Protein AF-A0A948MHA2-F1 (afdb_monomer_lite)

Sequence (244 aa):
MKIFADLHHDDLYTSLQMLLEDRLGHELYRPLGLEWFTEGYWKIAEPYGDNMETVNQYLRIGKADKVYTDLGFRDLNEHATPHEHYKLMEGTERPHKAVTLEQFIEGEFDVMIASYINHVRPYYKLIKRHNLKCKLIHQMGNSWTVDFNVVKNLMASVKTFPVPVKSVFYHQEFDTKIFEYKKPLGQKIITSFVSTLRVDNIYKQDWHDFEVLERELSSYRFKAHGAGSRDKGVSGLENIADRM

pLDDT: mean 88.23, std 12.57, range [42.28, 98.5]

Structure (mmCIF, N/CA/C/O backbone):
data_AF-A0A948MHA2-F1
#
_entry.id   AF-A0A948MHA2-F1
#
loop_
_atom_site.group_PDB
_atom_site.id
_atom_site.type_symbol
_atom_site.label_atom_id
_atom_site.label_alt_id
_atom_site.label_comp_id
_atom_site.label_asym_id
_atom_site.label_entity_id
_atom_site.label_seq_id
_atom_site.pdbx_PDB_ins_code
_atom_site.Cartn_x
_atom_site.Cartn_y
_atom_site.Cartn_z
_atom_site.occupancy
_atom_site.B_iso_or_equiv
_atom_site.auth_seq_id
_atom_site.auth_comp_id
_atom_site.auth_asym_id
_atom_site.auth_atom_id
_atom_site.pdbx_PDB_model_num
ATOM 1 N N . MET A 1 1 ? -17.519 -5.811 3.777 1.00 96.25 1 MET A N 1
ATOM 2 C CA . MET A 1 1 ? -16.650 -5.390 4.895 1.00 96.25 1 MET A CA 1
ATOM 3 C C . MET A 1 1 ? -16.016 -4.064 4.535 1.00 96.25 1 MET A C 1
ATOM 5 O O . MET A 1 1 ? -15.700 -3.881 3.362 1.00 96.25 1 MET A O 1
ATOM 9 N N . LYS A 1 2 ? -15.811 -3.183 5.515 1.00 97.69 2 LYS A N 1
ATOM 10 C CA . LYS A 1 2 ? -15.014 -1.960 5.358 1.00 97.69 2 LYS A CA 1
ATOM 11 C C . LYS A 1 2 ? -13.573 -2.244 5.758 1.00 97.69 2 LYS A C 1
ATOM 13 O O . LYS A 1 2 ? -13.298 -2.634 6.896 1.00 97.69 2 LYS A O 1
ATOM 18 N N . ILE A 1 3 ? -12.657 -2.079 4.815 1.00 98.44 3 ILE A N 1
ATOM 19 C CA . ILE A 1 3 ? -11.240 -2.399 4.967 1.00 98.44 3 ILE A CA 1
ATOM 20 C C . ILE A 1 3 ? -10.444 -1.116 4.780 1.00 98.44 3 ILE A C 1
ATOM 22 O O . ILE A 1 3 ? -10.612 -0.409 3.795 1.00 98.44 3 ILE A O 1
ATOM 26 N N . PHE A 1 4 ? -9.557 -0.821 5.718 1.00 98.50 4 PHE A N 1
ATOM 27 C CA . PHE A 1 4 ? -8.607 0.279 5.610 1.00 98.50 4 PHE A CA 1
ATOM 28 C C . PHE A 1 4 ? -7.225 -0.254 5.223 1.00 98.50 4 PHE A C 1
ATOM 30 O O . PHE A 1 4 ? -6.795 -1.260 5.785 1.00 98.50 4 PHE A O 1
ATOM 37 N N . ALA A 1 5 ? -6.509 0.420 4.325 1.00 98.06 5 ALA A N 1
ATOM 38 C CA . ALA A 1 5 ? -5.113 0.144 3.987 1.00 98.06 5 ALA A CA 1
ATOM 39 C C . ALA A 1 5 ? -4.301 1.443 3.867 1.00 98.06 5 ALA A C 1
ATOM 41 O O . ALA A 1 5 ? -4.815 2.489 3.495 1.00 98.06 5 ALA A O 1
ATOM 42 N N . ASP A 1 6 ? -3.012 1.372 4.169 1.00 96.00 6 ASP A N 1
ATOM 43 C CA . ASP A 1 6 ? -2.128 2.519 4.411 1.00 96.00 6 ASP A CA 1
ATOM 44 C C . ASP A 1 6 ? -1.581 3.258 3.177 1.00 96.00 6 ASP A C 1
ATOM 46 O O . ASP A 1 6 ? -0.892 4.265 3.353 1.00 96.00 6 ASP A O 1
ATOM 50 N N . LEU A 1 7 ? -1.889 2.784 1.961 1.00 93.06 7 LEU A N 1
ATOM 51 C CA . LEU A 1 7 ? -1.346 3.277 0.685 1.00 93.06 7 LEU A CA 1
ATOM 52 C C . LEU A 1 7 ? 0.191 3.387 0.719 1.00 93.06 7 LEU A C 1
ATOM 54 O O . LEU A 1 7 ? 0.755 4.475 0.695 1.00 93.06 7 LEU A O 1
ATOM 58 N N . HIS A 1 8 ? 0.886 2.250 0.797 1.00 90.38 8 HIS A N 1
ATOM 59 C CA . HIS A 1 8 ? 2.354 2.223 0.748 1.00 90.38 8 HIS A CA 1
ATOM 60 C C . HIS A 1 8 ? 2.910 2.527 -0.652 1.00 90.38 8 HIS A C 1
ATOM 62 O O . HIS A 1 8 ? 3.889 3.257 -0.774 1.00 90.38 8 HIS A O 1
ATOM 68 N N . HIS A 1 9 ? 2.277 2.000 -1.702 1.00 85.81 9 HIS A N 1
ATOM 69 C CA . HIS A 1 9 ? 2.503 2.392 -3.094 1.00 85.81 9 HIS A CA 1
ATOM 70 C C . HIS A 1 9 ? 1.280 2.037 -3.955 1.00 85.81 9 HIS A C 1
ATOM 72 O O . HIS A 1 9 ? 0.517 1.126 -3.613 1.00 85.81 9 HIS A O 1
ATOM 78 N N . ASP A 1 10 ? 1.108 2.749 -5.070 1.00 85.06 10 ASP A N 1
ATOM 79 C CA . ASP A 1 10 ? -0.123 2.732 -5.874 1.00 85.06 10 ASP A CA 1
ATOM 80 C C . ASP A 1 10 ? -0.406 1.368 -6.521 1.00 85.06 10 ASP A C 1
ATOM 82 O O . ASP A 1 10 ? -1.551 0.915 -6.524 1.00 85.06 10 ASP A O 1
ATOM 86 N N . ASP A 1 11 ? 0.627 0.661 -6.994 1.00 85.62 11 ASP A N 1
ATOM 87 C CA . ASP A 1 11 ? 0.458 -0.649 -7.644 1.00 85.62 11 ASP A CA 1
ATOM 88 C C . ASP A 1 11 ? -0.083 -1.713 -6.675 1.00 85.62 11 ASP A C 1
ATOM 90 O O . ASP A 1 11 ? -0.999 -2.468 -7.007 1.00 85.62 11 ASP A O 1
ATOM 94 N N . LEU A 1 12 ? 0.437 -1.756 -5.440 1.00 90.56 12 LEU A N 1
ATOM 95 C CA . LEU A 1 12 ? -0.074 -2.670 -4.416 1.00 90.56 12 LEU A CA 1
ATOM 96 C C . LEU A 1 12 ? -1.492 -2.285 -4.012 1.00 90.56 12 LEU A C 1
ATOM 98 O O . LEU A 1 12 ? -2.333 -3.163 -3.840 1.00 90.56 12 LEU A O 1
ATOM 102 N N . TYR A 1 13 ? -1.771 -0.991 -3.859 1.00 93.31 13 TYR A N 1
ATOM 103 C CA . TYR A 1 13 ? -3.113 -0.544 -3.507 1.00 93.31 13 TYR A CA 1
ATOM 104 C C . TYR A 1 13 ? -4.129 -0.903 -4.597 1.00 93.31 13 TYR A C 1
ATOM 106 O O . TYR A 1 13 ? -5.196 -1.424 -4.283 1.00 93.31 13 TYR A O 1
ATOM 114 N N . THR A 1 14 ? -3.754 -0.747 -5.868 1.00 91.19 14 THR A N 1
ATOM 115 C CA . THR A 1 14 ? -4.551 -1.180 -7.024 1.00 91.19 14 THR A CA 1
ATOM 116 C C . THR A 1 14 ? -4.782 -2.690 -6.998 1.00 91.19 14 THR A C 1
ATOM 118 O O . THR A 1 14 ? -5.919 -3.140 -7.138 1.00 91.19 14 THR A O 1
ATOM 121 N N . SER A 1 15 ? -3.742 -3.489 -6.727 1.00 93.38 15 SER A N 1
ATOM 122 C CA . SER A 1 15 ? -3.898 -4.939 -6.560 1.00 93.38 15 SER A CA 1
ATOM 123 C C . SER A 1 15 ? -4.852 -5.287 -5.411 1.00 93.38 15 SER A C 1
ATOM 125 O O . SER A 1 15 ? -5.657 -6.211 -5.545 1.00 93.38 15 SER A O 1
ATOM 127 N N . LEU A 1 16 ? -4.780 -4.574 -4.284 1.00 96.38 16 LEU A N 1
ATOM 128 C CA . LEU A 1 16 ? -5.697 -4.773 -3.162 1.00 96.38 16 LEU A CA 1
ATOM 129 C C . LEU A 1 16 ? -7.120 -4.358 -3.530 1.00 96.38 16 LEU A C 1
ATOM 131 O O . LEU A 1 16 ? -8.054 -5.030 -3.108 1.00 96.38 16 LEU A O 1
ATOM 135 N N . GLN A 1 17 ? -7.302 -3.308 -4.329 1.00 95.38 17 GLN A N 1
ATOM 136 C CA . GLN A 1 17 ? -8.612 -2.889 -4.815 1.00 95.38 17 GLN A CA 1
ATOM 137 C C . GLN A 1 17 ? -9.241 -3.968 -5.705 1.00 95.38 17 GLN A C 1
ATOM 139 O O . GLN A 1 17 ? -10.385 -4.350 -5.480 1.00 95.38 17 GLN A O 1
ATOM 144 N N . MET A 1 18 ? -8.479 -4.538 -6.643 1.00 95.00 18 MET A N 1
ATOM 145 C CA . MET A 1 18 ? -8.940 -5.653 -7.482 1.00 95.00 18 MET A CA 1
ATOM 146 C C . MET A 1 18 ? -9.319 -6.885 -6.644 1.00 95.00 18 MET A C 1
ATOM 148 O O . MET A 1 18 ? -10.359 -7.505 -6.861 1.00 95.00 18 MET A O 1
ATOM 152 N N . LEU A 1 19 ? -8.507 -7.230 -5.641 1.00 96.81 19 LEU A N 1
ATOM 153 C CA . LEU A 1 19 ? -8.798 -8.365 -4.765 1.00 96.81 19 LEU A CA 1
ATOM 154 C C . LEU A 1 19 ? -10.021 -8.112 -3.875 1.00 96.81 19 LEU A C 1
ATOM 156 O O . LEU A 1 19 ? -10.895 -8.967 -3.747 1.00 96.81 19 LEU A O 1
ATOM 160 N N . LEU A 1 20 ? -10.053 -6.975 -3.190 1.00 97.69 20 LEU A N 1
ATOM 161 C CA . LEU A 1 20 ? -11.010 -6.719 -2.121 1.00 97.69 20 LEU A CA 1
ATOM 162 C C . LEU A 1 20 ? -12.332 -6.191 -2.665 1.00 97.69 20 LEU A C 1
ATOM 164 O O . LEU A 1 20 ? -13.374 -6.680 -2.240 1.00 97.69 20 LEU A O 1
ATOM 168 N N . GLU A 1 21 ? -12.309 -5.240 -3.596 1.00 96.50 21 GLU A N 1
ATOM 169 C CA . GLU A 1 21 ? -13.530 -4.661 -4.162 1.00 96.50 21 GLU A CA 1
ATOM 170 C C . GLU A 1 21 ? -14.104 -5.553 -5.267 1.00 96.50 21 GLU A C 1
ATOM 172 O O . GLU A 1 21 ? -15.224 -6.040 -5.119 1.00 96.50 21 GLU A O 1
ATOM 177 N N . ASP A 1 22 ? -13.338 -5.848 -6.324 1.00 95.38 22 ASP A N 1
ATOM 178 C CA . ASP A 1 22 ? -13.887 -6.552 -7.495 1.00 95.38 22 ASP A CA 1
ATOM 179 C C . ASP A 1 22 ? -14.172 -8.029 -7.201 1.00 95.38 22 ASP A C 1
ATOM 181 O O . ASP A 1 22 ? -15.247 -8.547 -7.509 1.00 95.38 22 ASP A O 1
ATOM 185 N N . ARG A 1 23 ? -13.195 -8.735 -6.618 1.00 96.31 23 ARG A N 1
ATOM 186 C CA . ARG A 1 23 ? -13.286 -10.189 -6.435 1.00 96.31 23 ARG A CA 1
ATOM 187 C C . ARG A 1 23 ? -14.072 -10.587 -5.188 1.00 96.31 23 ARG A C 1
ATOM 189 O O . ARG A 1 23 ? -14.758 -11.608 -5.213 1.00 96.31 23 ARG A O 1
ATOM 196 N N . LEU A 1 24 ? -13.954 -9.829 -4.098 1.00 97.00 24 LEU A N 1
ATOM 197 C CA . LEU A 1 24 ? -14.558 -10.174 -2.804 1.00 97.00 24 LEU A CA 1
ATOM 198 C C . LEU A 1 24 ? -15.755 -9.291 -2.413 1.00 97.00 24 LEU A C 1
ATOM 200 O O . LEU A 1 24 ? -16.437 -9.608 -1.435 1.00 97.00 24 LEU A O 1
ATOM 204 N N . GLY A 1 25 ? -16.050 -8.219 -3.156 1.00 97.06 25 GLY A N 1
ATOM 205 C CA . GLY A 1 25 ? -17.204 -7.354 -2.890 1.00 97.06 25 GLY A CA 1
ATOM 206 C C . GLY A 1 25 ? -17.100 -6.591 -1.565 1.00 97.06 25 GLY A C 1
ATOM 207 O O . GLY A 1 25 ? -18.082 -6.449 -0.833 1.00 97.06 25 GLY A O 1
ATOM 208 N N . HIS A 1 26 ? -15.897 -6.183 -1.175 1.00 97.69 26 HIS A N 1
ATOM 209 C CA . HIS A 1 26 ? -15.630 -5.353 0.000 1.00 97.69 26 HIS A CA 1
ATOM 210 C C . HIS A 1 26 ? -15.339 -3.908 -0.402 1.00 97.69 26 HIS A C 1
ATOM 212 O O . HIS A 1 26 ? -15.346 -3.559 -1.575 1.00 97.69 26 HIS A O 1
ATOM 218 N N . GLU A 1 27 ? -15.120 -3.052 0.587 1.00 96.88 27 GLU A N 1
ATOM 219 C CA . GLU A 1 27 ? -14.787 -1.650 0.363 1.00 96.88 27 GLU A CA 1
ATOM 220 C C . GLU A 1 27 ? -13.393 -1.371 0.903 1.00 96.88 27 GLU A C 1
ATOM 222 O O . GLU A 1 27 ? -13.105 -1.709 2.056 1.00 96.88 27 GLU A O 1
ATOM 227 N N . LEU A 1 28 ? -12.540 -0.763 0.079 1.00 97.25 28 LEU A N 1
ATOM 228 C CA . LEU A 1 28 ? -11.166 -0.439 0.441 1.00 97.25 28 LEU A CA 1
ATOM 229 C C . LEU A 1 28 ? -10.998 1.072 0.594 1.00 97.25 28 LEU A C 1
ATOM 231 O O . LEU A 1 28 ? -11.292 1.825 -0.327 1.00 97.25 28 LEU A O 1
ATOM 235 N N . TYR A 1 29 ? -10.491 1.496 1.749 1.00 97.06 29 TYR A N 1
ATOM 236 C CA . TYR A 1 29 ? -10.252 2.894 2.087 1.00 97.06 29 TYR A CA 1
ATOM 237 C C . TYR A 1 29 ? -8.774 3.153 2.385 1.00 97.06 29 TYR A C 1
ATOM 239 O O . TYR A 1 29 ? -8.078 2.276 2.898 1.00 97.06 29 TYR A O 1
ATOM 247 N N . ARG A 1 30 ? -8.286 4.355 2.073 1.00 95.44 30 ARG A N 1
ATOM 248 C CA . ARG A 1 30 ? -6.937 4.851 2.405 1.00 95.44 30 ARG A CA 1
ATOM 249 C C . ARG A 1 30 ? -6.981 6.024 3.385 1.00 95.44 30 ARG A C 1
ATOM 251 O O . ARG A 1 30 ? -8.021 6.682 3.491 1.00 95.44 30 ARG A O 1
ATOM 258 N N . PRO A 1 31 ? -5.866 6.332 4.067 1.00 95.69 31 PRO A N 1
ATOM 259 C CA . PRO A 1 31 ? -5.768 7.557 4.846 1.00 95.69 31 PRO A CA 1
ATOM 260 C C . PRO A 1 31 ? -5.870 8.810 3.966 1.00 95.69 31 PRO A C 1
ATOM 262 O O . PRO A 1 31 ? -5.368 8.857 2.839 1.00 95.69 31 PRO A O 1
ATOM 265 N N . LEU A 1 32 ? -6.490 9.836 4.538 1.00 92.62 32 LEU A N 1
ATOM 266 C CA . LEU A 1 32 ? -6.525 11.217 4.077 1.00 92.62 32 LEU A CA 1
ATOM 267 C C . LEU A 1 32 ? -6.383 12.145 5.289 1.00 92.62 32 LEU A C 1
ATOM 269 O O . LEU A 1 32 ? -6.884 11.832 6.361 1.00 92.62 32 LEU A O 1
ATOM 273 N N . GLY A 1 33 ? -5.738 13.294 5.132 1.00 91.81 33 GLY A N 1
ATOM 274 C CA . GLY A 1 33 ? -5.559 14.274 6.201 1.00 91.81 33 GLY A CA 1
ATOM 275 C C . GLY A 1 33 ? -4.240 14.103 6.953 1.00 91.81 33 GLY A C 1
ATOM 276 O O . GLY A 1 33 ? -3.731 12.996 7.149 1.00 91.81 33 GLY A O 1
ATOM 277 N N . LEU A 1 34 ? -3.655 15.235 7.350 1.00 93.25 34 LEU A N 1
ATOM 278 C CA . LEU A 1 34 ? -2.343 15.286 8.002 1.00 93.25 34 LEU A CA 1
ATOM 279 C C . LEU A 1 34 ? -2.365 14.710 9.424 1.00 93.25 34 LEU A C 1
ATOM 281 O O . LEU A 1 34 ? -1.309 14.373 9.955 1.00 93.25 34 LEU A O 1
ATOM 285 N N . GLU A 1 35 ? -3.547 14.544 10.012 1.00 95.81 35 GLU A N 1
ATOM 286 C CA . GLU A 1 35 ? -3.778 14.005 11.353 1.00 95.81 35 GLU A CA 1
ATOM 287 C C . GLU A 1 35 ? -3.210 12.592 11.497 1.00 95.81 35 GLU A C 1
ATOM 289 O O . GLU A 1 35 ? -2.656 12.242 12.537 1.00 95.81 35 GLU A O 1
ATOM 294 N N . TRP A 1 36 ? -3.261 11.787 10.429 1.00 97.31 36 TRP A N 1
ATOM 295 C CA . TRP A 1 36 ? -2.634 10.464 10.405 1.00 97.31 36 TRP A CA 1
ATOM 296 C C . TRP A 1 36 ? -1.130 10.527 10.691 1.00 97.31 36 TRP A C 1
ATOM 298 O O . TRP A 1 36 ? -0.595 9.657 11.384 1.00 97.31 36 TRP A O 1
ATOM 308 N N . PHE A 1 37 ? -0.448 11.547 10.169 1.00 97.06 37 PHE A N 1
ATOM 309 C CA . PHE A 1 37 ? 0.981 11.764 10.371 1.00 97.06 37 PHE A CA 1
ATOM 310 C C . PHE A 1 37 ? 1.269 12.458 11.706 1.00 97.06 37 PHE A C 1
ATOM 312 O O . PHE A 1 37 ? 2.112 11.976 12.463 1.00 97.06 37 PHE A O 1
ATOM 319 N N . THR A 1 38 ? 0.554 13.537 12.039 1.00 96.94 38 THR A N 1
ATOM 320 C CA . THR A 1 38 ? 0.817 14.326 13.256 1.00 96.94 38 THR A CA 1
ATOM 321 C C . THR A 1 38 ? 0.499 13.565 14.546 1.00 96.94 38 THR A C 1
ATOM 323 O O . THR A 1 38 ? 1.238 13.702 15.517 1.00 96.94 38 THR A O 1
ATOM 326 N N . GLU A 1 39 ? -0.512 12.687 14.555 1.00 97.69 39 GLU A N 1
ATOM 327 C CA . GLU A 1 39 ? -0.779 11.759 15.673 1.00 97.69 39 GLU A CA 1
ATOM 328 C C . GLU A 1 39 ? 0.179 10.550 15.687 1.00 97.69 39 GLU A C 1
ATOM 330 O O . GLU A 1 39 ? 0.147 9.710 16.591 1.00 97.69 39 GLU A O 1
ATOM 335 N N . GLY A 1 40 ? 1.060 10.440 14.689 1.00 97.56 40 GLY A N 1
ATOM 336 C CA . GLY A 1 40 ? 2.099 9.421 14.621 1.00 97.56 40 GLY A CA 1
ATOM 337 C C . GLY A 1 40 ? 1.602 8.029 14.233 1.00 97.56 40 GLY A C 1
ATOM 338 O O . GLY A 1 40 ? 2.290 7.051 14.542 1.00 97.56 40 GLY A O 1
ATOM 339 N N . TYR A 1 41 ? 0.450 7.914 13.567 1.00 98.12 41 TYR A N 1
ATOM 340 C CA . TYR A 1 41 ? -0.070 6.640 13.059 1.00 98.12 41 TYR A CA 1
ATOM 341 C C . TYR A 1 41 ? 0.483 6.273 11.678 1.00 98.12 41 TYR A C 1
ATOM 343 O O . TYR A 1 41 ? 0.640 5.091 11.382 1.00 98.12 41 TYR A O 1
ATOM 351 N N . TRP A 1 42 ? 0.837 7.268 10.870 1.00 97.88 42 TRP A N 1
ATOM 352 C CA . TRP A 1 42 ? 1.422 7.114 9.541 1.00 97.88 42 TRP A CA 1
ATOM 353 C C . TRP A 1 42 ? 2.924 7.448 9.557 1.00 97.88 42 TRP A C 1
ATOM 355 O O . TRP A 1 42 ? 3.354 8.398 10.209 1.00 97.88 42 TRP A O 1
ATOM 365 N N . LYS A 1 43 ? 3.731 6.621 8.888 1.00 97.12 43 LYS A N 1
ATOM 366 C CA . LYS A 1 43 ? 5.193 6.483 9.029 1.00 97.12 43 LYS A CA 1
ATOM 367 C C . LYS A 1 43 ? 5.945 6.296 7.712 1.00 97.12 43 LYS A C 1
ATOM 369 O O . LYS A 1 43 ? 7.160 6.147 7.747 1.00 97.12 43 LYS A O 1
ATOM 374 N N . ILE A 1 44 ? 5.291 6.315 6.553 1.00 94.69 44 ILE A N 1
ATOM 375 C CA . ILE A 1 44 ? 5.993 6.146 5.264 1.00 94.69 44 ILE A CA 1
ATOM 376 C C . ILE A 1 44 ? 7.039 7.255 5.028 1.00 94.69 44 ILE A C 1
ATOM 378 O O . ILE A 1 44 ? 8.048 6.999 4.379 1.00 94.69 44 ILE A O 1
ATOM 382 N N . ALA A 1 45 ? 6.860 8.462 5.581 1.00 94.00 45 ALA A N 1
ATOM 383 C CA . ALA A 1 45 ? 7.853 9.539 5.477 1.00 94.00 45 ALA A CA 1
ATOM 384 C C . ALA A 1 45 ? 9.087 9.367 6.391 1.00 94.00 45 ALA A C 1
ATOM 386 O O . ALA A 1 45 ? 10.085 10.057 6.181 1.00 94.00 45 ALA A O 1
ATOM 387 N N . GLU A 1 46 ? 9.062 8.444 7.359 1.00 93.56 46 GLU A N 1
ATOM 388 C CA . GLU A 1 46 ? 10.120 8.268 8.368 1.00 93.56 46 GLU A CA 1
ATOM 389 C C . GLU A 1 46 ? 11.512 8.008 7.749 1.00 93.56 46 GLU A C 1
ATOM 391 O O . GLU A 1 46 ? 12.462 8.700 8.126 1.00 93.56 46 GLU A O 1
ATOM 396 N N . PRO A 1 47 ? 11.681 7.121 6.740 1.00 89.31 47 PRO A N 1
ATOM 397 C CA . PRO A 1 47 ? 12.982 6.912 6.089 1.00 89.31 47 PRO A CA 1
ATOM 398 C C . PRO A 1 47 ? 13.512 8.146 5.348 1.00 89.31 47 PRO A C 1
ATOM 400 O O . PRO A 1 47 ? 14.696 8.214 5.026 1.00 89.31 47 PRO A O 1
ATOM 403 N N . TYR A 1 48 ? 12.641 9.116 5.068 1.00 88.50 48 TYR A N 1
ATOM 404 C CA . TYR A 1 48 ? 12.963 10.365 4.384 1.00 88.50 48 TYR A CA 1
ATOM 405 C C . TYR A 1 48 ? 13.136 11.534 5.363 1.00 88.50 48 TYR A C 1
ATOM 407 O O . TYR A 1 48 ? 13.084 12.690 4.946 1.00 88.50 48 TYR A O 1
ATOM 415 N N . GLY A 1 49 ? 13.318 11.248 6.658 1.00 93.19 49 GLY A N 1
ATOM 416 C CA . GLY A 1 49 ? 13.453 12.270 7.694 1.00 93.19 49 GLY A CA 1
ATOM 417 C C . GLY A 1 49 ? 12.167 13.064 7.903 1.00 93.19 49 GLY A C 1
ATOM 418 O O . GLY A 1 49 ? 12.233 14.276 8.087 1.00 93.19 49 GLY A O 1
ATOM 419 N N . ASP A 1 50 ? 11.013 12.393 7.814 1.00 94.25 50 ASP A N 1
ATOM 420 C CA . ASP A 1 50 ? 9.689 12.997 7.996 1.00 94.25 50 ASP A CA 1
ATOM 421 C C . ASP A 1 50 ? 9.426 14.179 7.040 1.00 94.25 50 ASP A C 1
ATOM 423 O O . ASP A 1 50 ? 8.793 15.178 7.383 1.00 94.25 50 ASP A O 1
ATOM 427 N N . ASN A 1 51 ? 9.926 14.065 5.804 1.00 93.75 51 ASN A N 1
ATOM 428 C CA . ASN A 1 51 ? 9.789 15.095 4.780 1.00 93.75 51 ASN A CA 1
ATOM 429 C C . ASN A 1 51 ? 8.308 15.409 4.484 1.00 93.75 51 ASN A C 1
ATOM 431 O O . ASN A 1 51 ? 7.556 14.549 4.021 1.00 93.75 51 ASN A O 1
ATOM 435 N N . MET A 1 52 ? 7.910 16.668 4.695 1.00 92.31 52 MET A N 1
ATOM 436 C CA . MET A 1 52 ? 6.528 17.116 4.514 1.00 92.31 52 MET A CA 1
ATOM 437 C C . MET A 1 52 ? 6.022 17.037 3.072 1.00 92.31 52 MET A C 1
ATOM 439 O O . MET A 1 52 ? 4.821 16.878 2.887 1.00 92.31 52 MET A O 1
ATOM 443 N N . GLU A 1 53 ? 6.886 17.096 2.058 1.00 89.19 53 GLU A N 1
ATOM 444 C CA . GLU A 1 53 ? 6.473 16.856 0.668 1.00 89.19 53 GLU A CA 1
ATOM 445 C C . GLU A 1 53 ? 6.019 15.409 0.482 1.00 89.19 53 GLU A C 1
ATOM 447 O O . GLU A 1 53 ? 4.972 15.162 -0.113 1.00 89.19 53 GLU A O 1
ATOM 452 N N . THR A 1 54 ? 6.736 14.453 1.083 1.00 89.19 54 THR A N 1
ATOM 453 C CA . THR A 1 54 ? 6.310 13.050 1.113 1.00 89.19 54 THR A CA 1
ATOM 454 C C . THR A 1 54 ? 4.996 12.907 1.876 1.00 89.19 54 THR A C 1
ATOM 456 O O . THR A 1 54 ? 4.082 12.256 1.391 1.00 89.19 54 THR A O 1
ATOM 459 N N . VAL A 1 55 ? 4.840 13.539 3.041 1.00 91.38 55 VAL A N 1
ATOM 460 C CA . VAL A 1 55 ? 3.573 13.487 3.798 1.00 91.38 55 VAL A CA 1
ATOM 461 C C . VAL A 1 55 ? 2.411 14.048 2.968 1.00 91.38 55 VAL A C 1
ATOM 463 O O . VAL A 1 55 ? 1.368 13.407 2.831 1.00 91.38 55 VAL A O 1
ATOM 466 N N . ASN A 1 56 ? 2.602 15.226 2.370 1.00 88.31 56 ASN A N 1
ATOM 467 C CA . ASN A 1 56 ? 1.599 15.899 1.550 1.00 88.31 56 ASN A CA 1
ATOM 468 C C . ASN A 1 56 ? 1.232 15.079 0.312 1.00 88.31 56 ASN A C 1
ATOM 470 O O . ASN A 1 56 ? 0.061 15.033 -0.049 1.00 88.31 56 ASN A O 1
ATOM 474 N N . GLN A 1 57 ? 2.203 14.400 -0.299 1.00 84.50 57 GLN A N 1
ATOM 475 C CA . GLN A 1 57 ? 1.980 13.541 -1.455 1.00 84.50 57 GLN A CA 1
ATOM 476 C C . GLN A 1 57 ? 0.954 12.427 -1.183 1.00 84.50 57 GLN A C 1
ATOM 478 O O . GLN A 1 57 ? 0.211 12.084 -2.094 1.00 84.50 57 GLN A O 1
ATOM 483 N N . TYR A 1 58 ? 0.921 11.851 0.021 1.00 88.62 58 TYR A N 1
ATOM 484 C CA . TYR A 1 58 ? 0.029 10.725 0.334 1.00 88.62 58 TYR A CA 1
ATOM 485 C C . TYR A 1 58 ? -1.252 11.156 1.053 1.00 88.62 58 TYR A C 1
ATOM 487 O O . TYR A 1 58 ? -2.317 10.576 0.839 1.00 88.62 58 TYR A O 1
ATOM 495 N N . LEU A 1 59 ? -1.150 12.150 1.939 1.00 90.25 59 LEU A N 1
ATOM 496 C CA . LEU A 1 59 ? -2.223 12.504 2.869 1.00 90.25 59 LEU A CA 1
ATOM 497 C C . LEU A 1 59 ? -3.009 13.748 2.459 1.00 90.25 59 LEU A C 1
ATOM 499 O O . LEU A 1 59 ? -4.036 14.033 3.072 1.00 90.25 59 LEU A O 1
ATOM 503 N N . ARG A 1 60 ? -2.575 14.503 1.444 1.00 84.12 60 ARG A N 1
ATOM 504 C CA . ARG A 1 60 ? -3.376 15.607 0.906 1.00 84.12 60 ARG A CA 1
ATOM 505 C C . ARG A 1 60 ? -4.070 15.208 -0.379 1.00 84.12 60 ARG A C 1
ATOM 507 O O . ARG A 1 60 ? -3.555 14.457 -1.192 1.00 84.12 60 ARG A O 1
ATOM 514 N N . ILE A 1 61 ? -5.204 15.859 -0.593 1.00 72.75 61 ILE A N 1
ATOM 515 C CA . ILE A 1 61 ? -5.980 15.778 -1.827 1.00 72.75 61 ILE A CA 1
ATOM 516 C C . ILE A 1 61 ? -5.215 16.375 -3.025 1.00 72.75 61 ILE A C 1
ATOM 518 O O . ILE A 1 61 ? -5.557 16.099 -4.162 1.00 72.75 61 ILE A O 1
ATOM 522 N N . GLY A 1 62 ? -4.160 17.172 -2.799 1.00 59.94 62 GLY A N 1
ATOM 523 C CA . GLY A 1 62 ? -3.476 17.957 -3.839 1.00 59.94 62 GLY A CA 1
ATOM 524 C C . GLY A 1 62 ? -2.834 17.169 -4.990 1.00 59.94 62 GLY A C 1
ATOM 525 O O . GLY A 1 62 ? -2.410 17.790 -5.959 1.00 59.94 62 GLY A O 1
ATOM 526 N N . LYS A 1 63 ? -2.763 15.834 -4.904 1.00 59.72 63 LYS A N 1
ATOM 527 C CA . LYS A 1 63 ? -2.375 14.956 -6.019 1.00 59.72 63 LYS A CA 1
ATOM 528 C C . LYS A 1 63 ? -3.545 14.450 -6.863 1.00 59.72 63 LYS A C 1
ATOM 530 O O . LYS A 1 63 ? -3.306 13.928 -7.946 1.00 59.72 63 LYS A O 1
ATOM 535 N N . ALA A 1 64 ? -4.772 14.553 -6.367 1.00 58.75 64 ALA A N 1
ATOM 536 C CA . ALA A 1 64 ? -5.939 14.058 -7.067 1.00 58.75 64 ALA A CA 1
ATOM 537 C C . ALA A 1 64 ? -6.270 14.980 -8.242 1.00 58.75 64 ALA A C 1
ATOM 539 O O . ALA A 1 64 ? -6.551 16.164 -8.062 1.00 58.75 64 ALA A O 1
ATOM 540 N N . ASP A 1 65 ? -6.291 14.408 -9.442 1.00 57.81 65 ASP A N 1
ATOM 541 C CA . ASP A 1 65 ? -6.739 15.072 -10.663 1.00 57.81 65 ASP A CA 1
ATOM 542 C C . ASP A 1 65 ? -8.211 15.487 -10.540 1.00 57.81 65 ASP A C 1
ATOM 544 O O . ASP A 1 65 ? -8.639 16.496 -11.103 1.00 57.81 65 ASP A O 1
ATOM 548 N N . LYS A 1 66 ? -9.004 14.682 -9.814 1.00 61.69 66 LYS A N 1
ATOM 549 C CA . LYS A 1 66 ? -10.425 14.916 -9.527 1.00 61.69 66 LYS A CA 1
ATOM 550 C C . LYS A 1 66 ? -10.812 14.343 -8.167 1.00 61.69 66 LYS A C 1
ATOM 552 O O . LYS A 1 66 ? -10.333 13.280 -7.768 1.00 61.69 66 LYS A O 1
ATOM 557 N N . VAL A 1 67 ? -11.742 15.024 -7.504 1.00 62.00 67 VAL A N 1
ATOM 558 C CA . VAL A 1 67 ? -12.265 14.662 -6.184 1.00 62.00 67 VAL A CA 1
ATOM 559 C C . VAL A 1 67 ? -13.778 14.601 -6.266 1.00 62.00 67 VAL A C 1
ATOM 561 O O . VAL A 1 67 ? -14.420 15.533 -6.751 1.00 62.00 67 VAL A O 1
ATOM 564 N N . TYR A 1 68 ? -14.345 13.502 -5.788 1.00 64.25 68 TYR A N 1
ATOM 565 C CA . TYR A 1 68 ? -15.788 13.306 -5.738 1.00 64.25 68 TYR A CA 1
ATOM 566 C C . TYR A 1 68 ? -16.214 12.912 -4.326 1.00 64.25 68 TYR A C 1
ATOM 568 O O . TYR A 1 68 ? -15.506 12.161 -3.650 1.00 64.25 68 TYR A O 1
ATOM 576 N N . THR A 1 69 ? -17.389 13.371 -3.903 1.00 65.88 69 THR A N 1
ATOM 577 C CA . THR A 1 69 ? -18.121 12.796 -2.767 1.00 65.88 69 THR A CA 1
ATOM 578 C C . THR A 1 69 ? -19.396 12.123 -3.276 1.00 65.88 69 THR A C 1
ATOM 580 O O . THR A 1 69 ? -19.760 12.256 -4.450 1.00 65.88 69 THR A O 1
ATOM 583 N N . ASP A 1 70 ? -20.102 11.390 -2.413 1.00 61.88 70 ASP A N 1
ATOM 584 C CA . ASP A 1 70 ? -21.388 10.770 -2.767 1.00 61.88 70 ASP A CA 1
ATOM 585 C C . ASP A 1 70 ? -22.484 11.806 -3.119 1.00 61.88 70 ASP A C 1
ATOM 587 O O . ASP A 1 70 ? -23.514 11.448 -3.689 1.00 61.88 70 ASP A O 1
ATOM 591 N N . LEU A 1 71 ? -22.236 13.097 -2.862 1.00 54.53 71 LEU A N 1
ATOM 592 C CA . LEU A 1 71 ? -23.106 14.227 -3.207 1.00 54.53 71 LEU A CA 1
ATOM 593 C C . LEU A 1 71 ? -22.669 14.995 -4.472 1.00 54.53 71 LEU A C 1
ATOM 595 O O . LEU A 1 71 ? -23.271 16.017 -4.801 1.00 54.53 71 LEU A O 1
ATOM 599 N N . GLY A 1 72 ? -21.661 14.508 -5.202 1.00 59.16 72 GLY A N 1
ATOM 600 C CA . GLY A 1 72 ? -21.183 15.098 -6.456 1.00 59.16 72 GLY A CA 1
ATOM 601 C C . GLY A 1 72 ? -19.782 15.708 -6.361 1.00 59.16 72 GLY A C 1
ATOM 602 O O . GLY A 1 72 ? -18.993 15.378 -5.477 1.00 59.16 72 GLY A O 1
ATOM 603 N N . PHE A 1 73 ? -19.442 16.568 -7.327 1.00 48.81 73 PHE A N 1
ATOM 604 C CA . PHE A 1 73 ? -18.184 17.318 -7.309 1.00 48.81 73 PHE A CA 1
ATOM 605 C C . PHE A 1 73 ? -18.252 18.368 -6.197 1.00 48.81 73 PHE A C 1
ATOM 607 O O . PHE A 1 73 ? -19.132 19.227 -6.229 1.00 48.81 73 PHE A O 1
ATOM 614 N N . ARG A 1 74 ? -17.342 18.297 -5.223 1.00 53.41 74 ARG A N 1
ATOM 615 C CA . ARG A 1 74 ? -17.202 19.318 -4.181 1.00 53.41 74 ARG A CA 1
ATOM 616 C C . ARG A 1 74 ? -15.857 20.005 -4.292 1.00 53.41 74 ARG A C 1
ATOM 618 O O . ARG A 1 74 ? -14.845 19.361 -4.567 1.00 53.41 74 ARG A O 1
ATOM 625 N N . ASP A 1 75 ? -15.877 21.309 -4.053 1.00 46.19 75 ASP A N 1
ATOM 626 C CA . ASP A 1 75 ? -14.668 22.110 -3.955 1.00 46.19 75 ASP A CA 1
ATOM 627 C C . ASP A 1 75 ? -13.895 21.750 -2.675 1.00 46.19 75 ASP A C 1
ATOM 629 O O . ASP A 1 75 ? -14.478 21.432 -1.637 1.00 46.19 75 ASP A O 1
ATOM 633 N N . LEU A 1 76 ? -12.565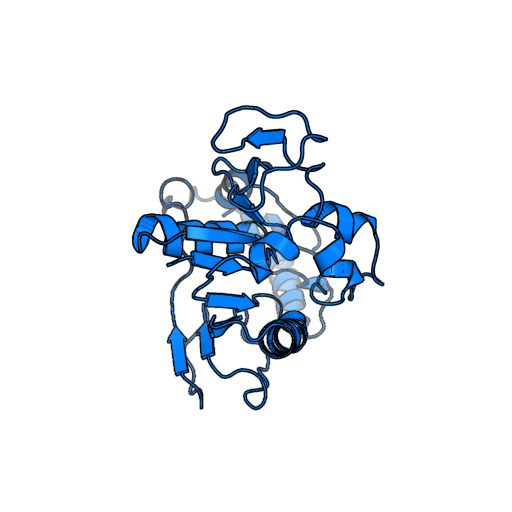 21.799 -2.758 1.00 49.78 76 LEU A N 1
ATOM 634 C CA . LEU A 1 76 ? -11.600 21.175 -1.832 1.00 49.78 76 LEU A CA 1
ATOM 635 C C . LEU A 1 76 ? -11.693 21.615 -0.357 1.00 49.78 76 LEU A C 1
ATOM 637 O O . LEU A 1 76 ? -11.082 20.986 0.506 1.00 49.78 76 LEU A O 1
ATOM 641 N N . ASN A 1 77 ? -12.428 22.690 -0.074 1.00 42.28 77 ASN A N 1
ATOM 642 C CA . ASN A 1 77 ? -12.556 23.295 1.253 1.00 42.28 77 ASN A CA 1
ATOM 643 C C . ASN A 1 77 ? -13.878 22.956 1.958 1.00 42.28 77 ASN A C 1
ATOM 645 O O . ASN A 1 77 ? -14.085 23.375 3.096 1.00 42.28 77 ASN A O 1
ATOM 649 N N . GLU A 1 78 ? -14.779 22.215 1.313 1.00 43.50 78 GLU A N 1
ATOM 650 C CA . GLU A 1 78 ? -16.008 21.758 1.952 1.00 43.50 78 GLU A CA 1
ATOM 651 C C . GLU A 1 78 ? -15.764 20.404 2.616 1.00 43.50 78 GLU A C 1
ATOM 653 O O . GLU A 1 78 ? -15.542 19.388 1.955 1.00 43.50 78 GLU A O 1
ATOM 658 N N . HIS A 1 79 ? -15.787 20.397 3.949 1.00 47.72 79 HIS A N 1
ATOM 659 C CA . HIS A 1 79 ? -15.695 19.177 4.741 1.00 47.72 79 HIS A CA 1
ATOM 660 C C . HIS A 1 79 ? -16.743 18.162 4.259 1.00 47.72 79 HIS A C 1
ATOM 662 O O . HIS A 1 79 ? -17.945 18.452 4.236 1.00 47.72 79 HIS A O 1
ATOM 668 N N . ALA A 1 80 ? -16.286 16.969 3.867 1.00 51.84 80 ALA A N 1
ATOM 669 C CA . ALA A 1 80 ? -17.165 15.817 3.779 1.00 51.84 80 ALA A CA 1
ATOM 670 C C . ALA A 1 80 ? -17.732 15.591 5.181 1.00 51.84 80 ALA A C 1
ATOM 672 O O . ALA A 1 80 ? -17.014 15.705 6.179 1.00 51.84 80 ALA A O 1
ATOM 673 N N . THR A 1 81 ? -19.029 15.331 5.276 1.00 51.06 81 THR A N 1
ATOM 674 C CA . THR A 1 81 ? -19.625 15.003 6.571 1.00 51.06 81 THR A CA 1
ATOM 675 C C . THR A 1 81 ? -18.977 13.724 7.132 1.00 51.06 81 THR A C 1
ATOM 677 O O . THR A 1 81 ? -18.401 12.942 6.369 1.00 51.06 81 THR A O 1
ATOM 680 N N . PRO A 1 82 ? -19.059 13.453 8.447 1.00 50.06 82 PRO A N 1
ATOM 681 C CA . PRO A 1 82 ? -18.455 12.255 9.045 1.00 50.06 82 PRO A CA 1
ATOM 682 C C . PRO A 1 82 ? -18.896 10.923 8.408 1.00 50.06 82 PRO A C 1
ATOM 684 O O . PRO A 1 82 ? -18.225 9.904 8.544 1.00 50.06 82 PRO A O 1
ATOM 687 N N . HIS A 1 83 ? -20.018 10.924 7.682 1.00 52.00 83 HIS A N 1
ATOM 688 C CA . HIS A 1 83 ? -20.584 9.750 7.016 1.00 52.00 83 HIS A CA 1
ATOM 689 C C . HIS A 1 83 ? -20.195 9.610 5.537 1.00 52.00 83 HIS A C 1
ATOM 691 O O . HIS A 1 83 ? -20.586 8.634 4.898 1.00 52.00 83 HIS A O 1
ATOM 697 N N . GLU A 1 84 ? -19.431 10.551 4.986 1.00 68.31 84 GLU A N 1
ATOM 698 C CA . GLU A 1 84 ? -19.011 10.560 3.587 1.00 68.31 84 GLU A CA 1
ATOM 699 C C . GLU A 1 84 ? -17.529 10.207 3.452 1.00 68.31 84 GLU A C 1
ATOM 701 O O . GLU A 1 84 ? -16.700 10.597 4.267 1.00 68.31 84 GLU A O 1
ATOM 706 N N . HIS A 1 85 ? -17.176 9.496 2.384 1.00 73.06 85 HIS A N 1
ATOM 707 C CA . HIS A 1 85 ? -15.783 9.255 2.019 1.00 73.06 85 HIS A CA 1
ATOM 708 C C . HIS A 1 85 ? -15.421 10.051 0.768 1.00 73.06 85 HIS A C 1
ATOM 710 O O . HIS A 1 85 ? -16.275 10.382 -0.058 1.00 73.06 85 HIS A O 1
ATOM 716 N N . TYR A 1 86 ? -14.133 10.331 0.612 1.00 76.31 86 TYR A N 1
ATOM 717 C CA . TYR A 1 86 ? -13.606 10.975 -0.583 1.00 76.31 86 TYR A CA 1
ATOM 718 C C . TYR A 1 86 ? -13.298 9.918 -1.638 1.00 76.31 86 TYR A C 1
ATOM 720 O O . TYR A 1 86 ? -12.768 8.863 -1.306 1.00 76.31 86 TYR A O 1
ATOM 728 N N . LYS A 1 87 ? -13.586 10.193 -2.908 1.00 78.12 87 LYS A N 1
ATOM 729 C CA . LYS A 1 87 ? -13.132 9.393 -4.053 1.00 78.12 87 LYS A CA 1
ATOM 730 C C . LYS A 1 87 ? -12.072 10.195 -4.798 1.00 78.12 87 LYS A C 1
ATOM 732 O O . LYS A 1 87 ? -12.385 11.232 -5.383 1.00 78.12 87 LYS A O 1
ATOM 737 N N . LEU A 1 88 ? -10.828 9.729 -4.733 1.00 77.50 88 LEU A N 1
ATOM 738 C CA . LEU A 1 8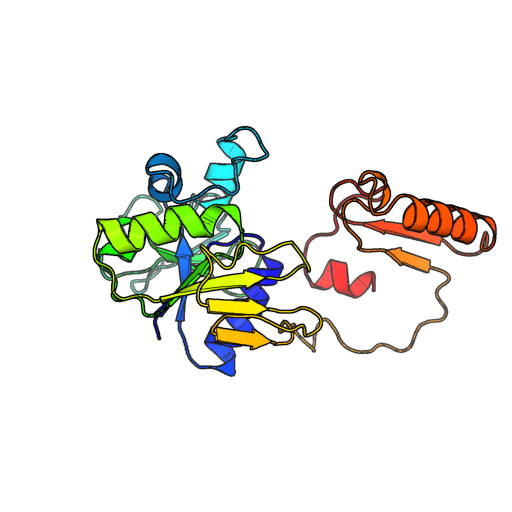8 ? -9.646 10.408 -5.265 1.00 77.50 88 LEU A CA 1
ATOM 739 C C . LEU A 1 88 ? -9.187 9.731 -6.557 1.00 77.50 88 LEU A C 1
ATOM 741 O O . LEU A 1 88 ? -8.853 8.549 -6.537 1.00 77.50 88 LEU A O 1
ATOM 745 N N . MET A 1 89 ? -9.157 10.474 -7.663 1.00 73.69 89 MET A N 1
ATOM 746 C CA . MET A 1 89 ? -8.540 10.029 -8.918 1.00 73.69 89 MET A CA 1
ATOM 747 C C . MET A 1 89 ? -7.094 10.533 -8.953 1.00 73.69 89 MET A C 1
ATOM 749 O O . MET A 1 89 ? -6.893 11.728 -9.129 1.00 73.69 89 MET A O 1
ATOM 753 N N . GLU A 1 90 ? -6.099 9.668 -8.759 1.00 70.44 90 GLU A N 1
ATOM 754 C CA . GLU A 1 90 ? -4.674 10.052 -8.693 1.00 70.44 90 GLU A CA 1
ATOM 755 C C . GLU A 1 90 ? -3.864 9.322 -9.773 1.00 70.44 90 GLU A C 1
ATOM 757 O O . GLU A 1 90 ? -3.122 8.387 -9.480 1.00 70.44 90 GLU A O 1
ATOM 762 N N . GLY A 1 91 ? -4.030 9.695 -11.047 1.00 62.94 91 GLY A N 1
ATOM 763 C CA . GLY A 1 91 ? -3.322 9.030 -12.152 1.00 62.94 91 GLY A CA 1
ATOM 764 C C . GLY A 1 91 ? -3.695 7.555 -12.375 1.00 62.94 91 GLY A C 1
ATOM 765 O O . GLY A 1 91 ? -3.024 6.861 -13.138 1.00 62.94 91 GLY A O 1
ATOM 766 N N . THR A 1 92 ? -4.759 7.075 -11.730 1.00 66.81 92 THR A N 1
ATOM 767 C CA . THR A 1 92 ? -5.339 5.742 -11.907 1.00 66.81 92 THR A CA 1
ATOM 768 C C . THR A 1 92 ? -6.692 5.857 -12.609 1.00 66.81 92 THR A C 1
ATOM 770 O O . THR A 1 92 ? -7.394 6.862 -12.493 1.00 66.81 92 THR A O 1
ATOM 773 N N . GLU A 1 93 ? -7.117 4.808 -13.313 1.00 70.88 93 GLU A N 1
ATOM 774 C CA . GLU A 1 93 ? -8.478 4.748 -13.874 1.00 70.88 93 GLU A CA 1
ATOM 775 C C . GLU A 1 93 ? -9.556 4.523 -12.799 1.00 70.88 93 GLU A C 1
ATOM 777 O O . GLU A 1 93 ? -10.753 4.613 -13.079 1.00 70.88 93 GLU A O 1
ATOM 782 N N . ARG A 1 94 ? -9.142 4.218 -11.562 1.00 78.38 94 ARG A N 1
ATOM 783 C CA . ARG A 1 94 ? -10.019 3.796 -10.470 1.00 78.38 94 ARG A CA 1
ATOM 784 C C . ARG A 1 94 ? -9.884 4.731 -9.273 1.00 78.38 94 ARG A C 1
ATOM 786 O O . ARG A 1 94 ? -8.785 4.856 -8.735 1.00 78.38 94 ARG A O 1
ATOM 793 N N . PRO A 1 95 ? -10.982 5.343 -8.804 1.00 85.56 95 PRO A N 1
ATOM 794 C CA . PRO A 1 95 ? -10.906 6.217 -7.650 1.00 85.56 95 PRO A CA 1
ATOM 795 C C . PRO A 1 95 ? -10.535 5.423 -6.398 1.00 85.56 95 PRO A C 1
ATOM 797 O O . PRO A 1 95 ? -11.098 4.359 -6.132 1.00 85.56 95 PRO A O 1
ATOM 800 N N . HIS A 1 96 ? -9.645 5.983 -5.586 1.00 89.44 96 HIS A N 1
ATOM 801 C CA . HIS A 1 96 ? -9.374 5.490 -4.242 1.00 89.44 96 HIS A CA 1
ATOM 802 C C . HIS A 1 96 ? -10.390 6.094 -3.270 1.00 89.44 96 HIS A C 1
ATOM 804 O O . HIS A 1 96 ? -10.531 7.319 -3.213 1.00 89.44 96 HIS A O 1
ATOM 810 N N . LYS A 1 97 ? -11.077 5.264 -2.475 1.00 92.00 97 LYS A N 1
ATOM 811 C CA . LYS A 1 97 ? -11.890 5.772 -1.362 1.00 92.00 97 LYS A CA 1
ATOM 812 C C . LYS A 1 97 ? -10.955 6.195 -0.233 1.00 92.00 97 LYS A C 1
ATOM 814 O O . LYS A 1 97 ? -10.069 5.436 0.142 1.00 92.00 97 LYS A O 1
ATOM 819 N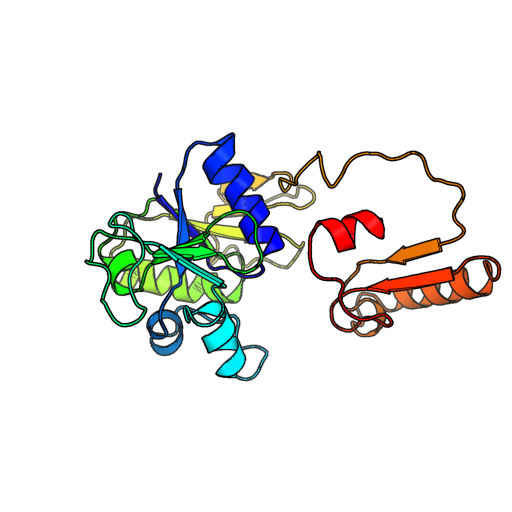 N . ALA A 1 98 ? -11.130 7.377 0.334 1.00 92.00 98 ALA A N 1
ATOM 820 C CA . ALA A 1 98 ? -10.231 7.920 1.344 1.00 92.00 98 ALA A CA 1
ATOM 821 C C . ALA A 1 98 ? -11.002 8.508 2.529 1.00 92.00 98 ALA A C 1
ATOM 823 O O . ALA A 1 98 ? -12.101 9.040 2.353 1.00 92.00 98 ALA A O 1
ATOM 824 N N . VAL A 1 99 ? -10.426 8.388 3.728 1.00 93.56 99 VAL A N 1
ATOM 825 C CA . VAL A 1 99 ? -11.043 8.815 4.994 1.00 93.56 99 VAL A CA 1
ATOM 826 C C . VAL A 1 99 ? -10.058 9.550 5.898 1.00 93.56 99 VAL A C 1
ATOM 828 O O . VAL A 1 99 ? -8.873 9.203 5.976 1.00 93.56 99 VAL A O 1
ATOM 831 N N . THR A 1 100 ? -10.561 10.551 6.619 1.00 93.88 100 THR A N 1
ATOM 832 C CA . THR A 1 100 ? -9.813 11.218 7.689 1.00 93.88 100 THR A CA 1
ATOM 833 C C . THR A 1 100 ? -9.595 10.295 8.885 1.00 93.88 100 THR A C 1
ATOM 835 O O . THR A 1 100 ? -10.219 9.238 9.004 1.00 93.88 100 THR A O 1
ATOM 838 N N . LEU A 1 101 ? -8.685 10.676 9.785 1.00 95.88 101 LEU A N 1
ATOM 839 C CA . LEU A 1 101 ? -8.469 9.923 11.022 1.00 95.88 101 LEU A CA 1
ATOM 840 C C . LEU A 1 101 ? -9.748 9.863 11.873 1.00 95.88 101 LEU A C 1
ATOM 842 O O . LEU A 1 101 ? -10.087 8.802 12.389 1.00 95.88 101 LEU A O 1
ATOM 846 N N . GLU A 1 102 ? -10.469 10.980 11.979 1.00 94.44 102 GLU A N 1
ATOM 847 C CA . GLU A 1 102 ? -11.756 11.063 12.678 1.00 94.44 102 GLU A CA 1
ATOM 848 C C . GLU A 1 102 ? -12.797 10.136 12.040 1.00 94.44 102 GLU A C 1
ATOM 850 O O . GLU A 1 102 ? -13.341 9.271 12.722 1.00 94.44 102 GLU A O 1
ATOM 855 N N . GLN A 1 103 ? -12.967 10.204 10.715 1.00 93.50 103 GLN A N 1
ATOM 856 C CA . GLN A 1 103 ? -13.868 9.316 9.972 1.00 93.50 103 GLN A CA 1
ATOM 857 C C . GLN A 1 103 ? -13.510 7.832 10.135 1.00 93.50 103 GLN A C 1
ATOM 859 O O . GLN A 1 103 ? -14.395 6.981 10.144 1.00 93.50 103 GLN A O 1
ATOM 864 N N . PHE A 1 104 ? -12.225 7.489 10.267 1.00 96.38 104 PHE A N 1
ATOM 865 C CA . PHE A 1 104 ? -11.814 6.114 10.552 1.00 96.38 104 PHE A CA 1
ATOM 866 C C . PHE A 1 104 ? -12.147 5.679 11.982 1.00 96.38 104 PHE A C 1
ATOM 868 O O . PHE A 1 104 ? -12.556 4.540 12.186 1.00 96.38 104 PHE A O 1
ATOM 875 N N . ILE A 1 105 ? -11.964 6.563 12.968 1.00 96.69 105 ILE A N 1
ATOM 876 C CA . ILE A 1 105 ? -12.262 6.282 14.380 1.00 96.69 105 ILE A CA 1
ATOM 877 C C . ILE A 1 105 ? -13.767 6.107 14.597 1.00 96.69 105 ILE A C 1
ATOM 879 O O . ILE A 1 105 ? -14.178 5.206 15.327 1.00 96.69 105 ILE A O 1
ATOM 883 N N . GLU A 1 106 ? -14.573 6.965 13.978 1.00 94.94 106 GLU A N 1
ATOM 884 C CA . GLU A 1 106 ? -16.036 6.906 14.038 1.00 94.94 106 GLU A CA 1
ATOM 885 C C . GLU A 1 106 ? -16.610 5.822 13.120 1.00 94.94 106 GLU A C 1
ATOM 887 O O . GLU A 1 106 ? -17.686 5.279 13.371 1.00 94.94 106 GLU A O 1
ATOM 892 N N . GLY A 1 107 ? -15.881 5.487 12.056 1.00 89.44 107 GLY A N 1
ATOM 893 C CA . GLY A 1 107 ? -16.248 4.462 11.099 1.00 89.44 107 GLY A CA 1
ATOM 894 C C . GLY A 1 107 ? -16.137 3.054 11.679 1.00 89.44 107 GLY A C 1
ATOM 895 O O . GLY A 1 107 ? -15.132 2.651 12.261 1.00 89.44 107 GLY A O 1
ATOM 896 N N . GLU A 1 108 ? -17.158 2.238 11.446 1.00 93.94 108 GLU A N 1
ATOM 897 C CA . GLU A 1 108 ? -17.131 0.818 11.799 1.00 93.94 108 GLU A CA 1
ATOM 898 C C . GLU A 1 108 ? -16.323 0.013 10.764 1.00 93.94 108 GLU A C 1
ATOM 900 O O . GLU A 1 108 ? -16.873 -0.616 9.860 1.00 93.94 108 GLU A O 1
ATOM 905 N N . PHE A 1 109 ? -14.992 0.065 10.862 1.00 97.81 109 PHE A N 1
ATOM 906 C CA . PHE A 1 109 ? -14.092 -0.743 10.034 1.00 97.81 109 PHE A CA 1
ATOM 907 C C . PHE A 1 109 ? -13.959 -2.175 10.568 1.00 97.81 109 PHE A C 1
ATOM 909 O O . PHE A 1 109 ? -13.824 -2.406 11.771 1.00 97.81 109 PHE A O 1
ATOM 916 N N . ASP A 1 110 ? -13.914 -3.152 9.663 1.00 98.44 110 ASP A N 1
ATOM 917 C CA . ASP A 1 110 ? -13.745 -4.570 10.001 1.00 98.44 110 ASP A CA 1
ATOM 918 C C . ASP A 1 110 ? -12.264 -4.965 10.065 1.00 98.44 110 ASP A C 1
ATOM 920 O O . ASP A 1 110 ? -11.842 -5.791 10.885 1.00 98.44 110 ASP A O 1
ATOM 924 N N . VAL A 1 111 ? -11.454 -4.380 9.179 1.00 98.44 111 VAL A N 1
ATOM 925 C CA . VAL A 1 111 ? -10.049 -4.739 8.970 1.00 98.44 111 VAL A CA 1
ATOM 926 C C . VAL A 1 111 ? -9.209 -3.485 8.754 1.00 98.44 111 VAL A C 1
ATOM 928 O O . VAL A 1 111 ? -9.605 -2.570 8.037 1.00 98.44 111 VAL A O 1
ATOM 931 N N . MET A 1 112 ? -8.018 -3.484 9.346 1.00 98.44 112 MET A N 1
ATOM 932 C CA . MET A 1 112 ? -6.965 -2.508 9.101 1.00 98.44 112 MET A CA 1
ATOM 933 C C . MET A 1 112 ? -5.729 -3.237 8.568 1.00 98.44 112 MET A C 1
ATOM 935 O O . MET A 1 112 ? -5.212 -4.141 9.226 1.00 98.44 112 MET A O 1
ATOM 939 N N . ILE A 1 113 ? -5.263 -2.867 7.382 1.00 98.50 113 ILE A N 1
ATOM 940 C CA . ILE A 1 113 ? -4.107 -3.454 6.709 1.00 98.50 113 ILE A CA 1
ATOM 941 C C . ILE A 1 113 ? -2.923 -2.493 6.819 1.00 98.50 113 ILE A C 1
ATOM 943 O O . ILE A 1 113 ? -2.977 -1.360 6.350 1.00 98.50 113 ILE A O 1
ATOM 947 N N . ALA A 1 114 ? -1.838 -2.974 7.419 1.00 97.69 114 ALA A N 1
ATOM 948 C CA . ALA A 1 114 ? -0.530 -2.332 7.390 1.00 97.69 114 ALA A CA 1
ATOM 949 C C . ALA A 1 114 ? 0.338 -3.033 6.339 1.00 97.69 114 ALA A C 1
ATOM 951 O O . ALA A 1 114 ? 0.848 -4.130 6.601 1.00 97.69 114 ALA A O 1
ATOM 952 N N . SER A 1 115 ? 0.488 -2.432 5.158 1.00 96.06 115 SER A N 1
ATOM 953 C CA . SER A 1 115 ? 1.405 -2.929 4.124 1.00 96.06 115 SER A CA 1
ATOM 954 C C . SER A 1 115 ? 2.828 -2.388 4.287 1.00 96.06 115 SER A C 1
ATOM 956 O O . SER A 1 115 ? 3.786 -2.990 3.800 1.00 96.06 115 SER A O 1
ATOM 958 N N . TYR A 1 116 ? 2.995 -1.308 5.053 1.00 94.06 116 TYR A N 1
ATOM 959 C CA . TYR A 1 116 ? 4.288 -0.845 5.539 1.00 94.06 116 TYR A CA 1
ATOM 960 C C . TYR A 1 116 ? 4.538 -1.342 6.970 1.00 94.06 116 TYR A C 1
ATOM 962 O O . TYR A 1 116 ? 3.745 -1.106 7.885 1.00 94.06 116 TYR A O 1
ATOM 970 N N . ILE A 1 117 ? 5.656 -2.041 7.195 1.00 91.00 117 ILE A N 1
ATOM 971 C CA . ILE A 1 117 ? 5.924 -2.726 8.474 1.00 91.00 117 ILE A CA 1
ATOM 972 C C . ILE A 1 117 ? 5.954 -1.764 9.675 1.00 91.00 117 ILE A C 1
ATOM 974 O O . ILE A 1 117 ? 5.445 -2.105 10.748 1.00 91.00 117 ILE A O 1
ATOM 978 N N . ASN A 1 118 ? 6.451 -0.534 9.498 1.00 93.81 118 ASN A N 1
ATOM 979 C CA . ASN A 1 118 ? 6.500 0.446 10.588 1.00 93.81 118 ASN A CA 1
ATOM 980 C C . ASN A 1 118 ? 5.107 0.957 10.993 1.00 93.81 118 ASN A C 1
ATOM 982 O O . ASN A 1 118 ? 4.986 1.546 12.065 1.00 93.81 118 ASN A O 1
ATOM 986 N N . HIS A 1 119 ? 4.045 0.698 10.216 1.00 96.69 119 HIS A N 1
ATOM 987 C CA . HIS A 1 119 ? 2.668 1.016 10.611 1.00 96.69 119 HIS A CA 1
ATOM 988 C C . HIS A 1 119 ? 2.043 -0.004 11.559 1.00 96.69 119 HIS A C 1
ATOM 990 O O . HIS A 1 119 ? 1.106 0.341 12.277 1.00 96.69 119 HIS A O 1
ATOM 996 N N . VAL A 1 120 ? 2.561 -1.234 11.651 1.00 96.38 120 VAL A N 1
ATOM 997 C CA . VAL A 1 120 ? 1.936 -2.283 12.478 1.00 96.38 120 VAL A CA 1
ATOM 998 C C . VAL A 1 120 ? 1.806 -1.839 13.942 1.00 96.38 120 VAL A C 1
ATOM 1000 O O . VAL A 1 12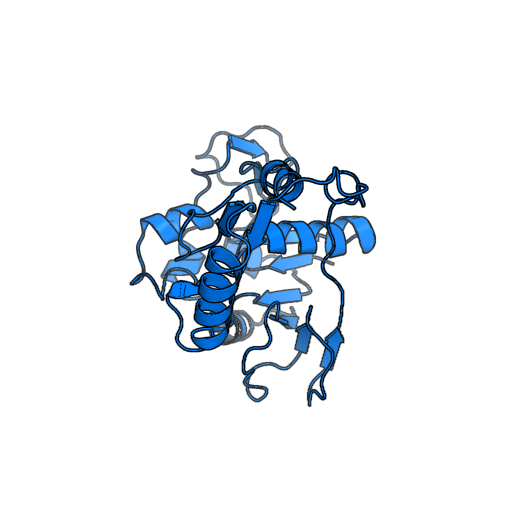0 ? 0.739 -1.962 14.545 1.00 96.38 120 VAL A O 1
ATOM 1003 N N . ARG A 1 121 ? 2.876 -1.293 14.535 1.00 96.31 121 ARG A N 1
ATOM 1004 C CA . ARG A 1 121 ? 2.856 -0.848 15.941 1.00 96.31 121 ARG A CA 1
ATOM 1005 C C . ARG A 1 121 ? 1.973 0.391 16.153 1.00 96.31 121 ARG A C 1
ATOM 1007 O O . ARG A 1 121 ? 1.154 0.350 17.074 1.00 96.31 121 ARG A O 1
ATOM 1014 N N . PRO A 1 122 ? 2.095 1.476 15.364 1.00 97.62 122 PRO A N 1
ATOM 1015 C CA . PRO A 1 122 ? 1.186 2.614 15.462 1.00 97.62 122 PRO A CA 1
ATOM 1016 C C . PRO A 1 122 ? -0.289 2.247 15.268 1.00 97.62 122 PRO A C 1
ATOM 1018 O O . PRO A 1 122 ? -1.121 2.683 16.057 1.00 97.62 122 PRO A O 1
ATOM 1021 N N . TYR A 1 123 ? -0.620 1.383 14.309 1.00 98.06 123 TYR A N 1
ATOM 1022 C CA . TYR A 1 123 ? -2.002 0.952 14.076 1.00 98.06 123 TYR A CA 1
ATOM 1023 C C . TYR A 1 123 ? -2.545 0.108 15.225 1.00 98.06 123 TYR A C 1
ATOM 1025 O O . TYR A 1 123 ? -3.675 0.310 15.664 1.00 98.06 123 TYR A O 1
ATOM 1033 N N . TYR A 1 124 ? -1.724 -0.766 15.811 1.00 96.69 124 TYR A N 1
ATOM 1034 C CA . TYR A 1 124 ? -2.104 -1.456 17.042 1.00 96.69 124 TYR A CA 1
ATOM 1035 C C . TYR A 1 124 ? -2.403 -0.470 18.186 1.00 96.69 124 TYR A C 1
ATOM 1037 O O . TYR A 1 124 ? -3.382 -0.649 18.914 1.00 96.69 124 TYR A O 1
ATOM 1045 N N . LYS A 1 125 ? -1.596 0.593 18.336 1.00 97.25 125 LYS A N 1
ATOM 1046 C CA . LYS A 1 125 ? -1.841 1.649 19.332 1.00 97.25 125 LYS A CA 1
ATOM 1047 C C . LYS A 1 125 ? -3.140 2.409 19.052 1.00 97.25 125 LYS A C 1
ATOM 1049 O O . LYS A 1 125 ? -3.896 2.606 19.997 1.00 97.25 125 LYS A O 1
ATOM 1054 N N . LEU A 1 126 ? -3.415 2.779 17.799 1.00 98.06 126 LEU A N 1
ATOM 1055 C CA . LEU A 1 126 ? -4.662 3.432 17.374 1.00 98.06 126 LEU A CA 1
ATOM 1056 C C . LEU A 1 126 ? -5.885 2.594 17.766 1.00 98.06 126 LEU A C 1
ATOM 1058 O O . LEU A 1 126 ? -6.758 3.070 18.492 1.00 98.06 126 LEU A O 1
ATOM 1062 N N . ILE A 1 127 ? -5.890 1.312 17.384 1.00 97.62 127 ILE A N 1
ATOM 1063 C CA . ILE A 1 127 ? -6.970 0.367 17.700 1.00 97.62 127 ILE A CA 1
ATOM 1064 C C . ILE A 1 127 ? -7.204 0.285 19.211 1.00 97.62 127 ILE A C 1
ATOM 1066 O O . ILE A 1 127 ? -8.344 0.336 19.670 1.00 97.62 127 ILE A O 1
ATOM 1070 N N . LYS A 1 128 ? -6.130 0.190 20.006 1.00 97.31 128 LYS A N 1
ATOM 1071 C CA . LYS A 1 128 ? -6.233 0.123 21.470 1.00 97.31 128 LYS A CA 1
ATOM 1072 C C . LYS A 1 128 ? -6.705 1.432 22.098 1.00 97.31 128 LYS A C 1
ATOM 1074 O O . LYS A 1 128 ? -7.567 1.381 22.969 1.00 97.31 128 LYS A O 1
ATOM 1079 N N . ARG A 1 129 ? -6.165 2.574 21.666 1.00 97.88 129 ARG A N 1
ATOM 1080 C CA . ARG A 1 129 ? -6.474 3.902 22.220 1.00 97.88 129 ARG A CA 1
ATOM 1081 C C . ARG A 1 129 ? -7.944 4.269 22.026 1.00 97.88 129 ARG A C 1
ATOM 1083 O O . ARG A 1 129 ? -8.540 4.820 22.941 1.00 97.88 129 ARG A O 1
ATOM 1090 N N . HIS A 1 130 ? -8.521 3.917 20.878 1.00 97.75 130 HIS A N 1
ATOM 1091 C CA . HIS A 1 130 ? -9.905 4.251 20.529 1.00 97.75 130 HIS A CA 1
ATOM 1092 C C . HIS A 1 130 ? -10.877 3.064 20.668 1.00 97.75 130 HIS A C 1
ATOM 1094 O O . HIS A 1 130 ? -12.033 3.167 20.278 1.00 97.75 130 HIS A O 1
ATOM 1100 N N . ASN A 1 131 ? -10.436 1.936 21.248 1.00 97.19 131 ASN A N 1
ATOM 1101 C CA . ASN A 1 131 ? -11.245 0.722 21.446 1.00 97.19 131 ASN A CA 1
ATOM 1102 C C . ASN A 1 131 ? -11.929 0.202 20.159 1.00 97.19 131 ASN A C 1
ATOM 1104 O O . ASN A 1 131 ? -13.039 -0.345 20.203 1.00 97.19 131 ASN A O 1
ATOM 1108 N N . LEU A 1 132 ? -11.251 0.355 19.018 1.00 97.62 132 LEU A N 1
ATOM 1109 C CA . LEU A 1 132 ? -11.765 -0.049 17.710 1.00 97.62 132 LEU A CA 1
ATOM 1110 C C . LEU A 1 132 ? -11.914 -1.575 17.639 1.00 97.62 132 LEU A C 1
ATOM 1112 O O . LEU A 1 132 ? -11.159 -2.325 18.267 1.00 97.62 132 LEU A O 1
ATOM 1116 N N . LYS A 1 133 ? -12.898 -2.047 16.868 1.00 97.31 133 LYS A N 1
ATOM 1117 C CA . LYS A 1 133 ? -13.189 -3.485 16.715 1.00 97.31 133 LYS A CA 1
ATOM 1118 C C . LYS A 1 133 ? -12.485 -4.137 15.527 1.00 97.31 133 LYS A C 1
ATOM 1120 O O . LYS A 1 133 ? -12.483 -5.366 15.438 1.00 97.31 133 LYS A O 1
ATOM 1125 N N . CYS A 1 134 ? -11.867 -3.340 14.656 1.00 97.56 134 CYS A N 1
ATOM 1126 C CA . CYS A 1 134 ? -11.200 -3.842 13.465 1.00 97.56 134 CYS A CA 1
ATOM 1127 C C . CYS A 1 134 ? -10.024 -4.775 13.802 1.00 97.56 134 CYS A C 1
ATOM 1129 O O . CYS A 1 134 ? -9.346 -4.651 14.829 1.00 97.56 134 CYS A O 1
ATOM 1131 N N . LYS A 1 135 ? -9.763 -5.736 12.913 1.00 97.88 135 LYS A N 1
ATOM 1132 C CA . LYS A 1 135 ? -8.602 -6.630 13.007 1.00 97.88 135 LYS A CA 1
ATOM 1133 C C . LYS A 1 135 ? -7.417 -6.026 12.264 1.00 97.88 135 LYS A C 1
ATOM 1135 O O . LYS A 1 135 ? -7.531 -5.706 11.087 1.00 97.88 135 LYS A O 1
ATOM 1140 N N . LEU A 1 136 ? -6.263 -5.962 12.924 1.00 98.12 136 LEU A N 1
ATOM 1141 C CA . LEU A 1 136 ? -5.007 -5.590 12.275 1.00 98.12 136 LEU A CA 1
ATOM 1142 C C . LEU A 1 136 ? -4.418 -6.781 11.506 1.00 98.12 136 LEU A C 1
ATOM 1144 O O . LEU A 1 136 ? -4.204 -7.855 12.084 1.00 98.12 136 LEU A O 1
ATOM 1148 N N . ILE A 1 137 ? -4.123 -6.567 10.227 1.00 98.25 137 ILE A N 1
ATOM 1149 C CA . ILE A 1 137 ? -3.420 -7.486 9.331 1.00 98.25 137 ILE A CA 1
ATOM 1150 C C . ILE A 1 137 ? -2.145 -6.798 8.847 1.00 98.25 137 ILE A C 1
ATOM 1152 O O . ILE A 1 137 ? -2.184 -5.654 8.403 1.00 98.25 137 ILE A O 1
ATOM 1156 N N . HIS A 1 138 ? -1.015 -7.498 8.902 1.00 97.81 138 HIS A N 1
ATOM 1157 C CA . HIS A 1 138 ? 0.169 -7.074 8.162 1.00 97.81 138 HIS A CA 1
ATOM 1158 C C . HIS A 1 138 ? 0.113 -7.671 6.756 1.00 97.81 138 HIS A C 1
ATOM 1160 O O . HIS A 1 138 ? 0.036 -8.897 6.621 1.00 97.81 138 HIS A O 1
ATOM 1166 N N . GLN A 1 139 ? 0.132 -6.822 5.727 1.00 97.25 139 GLN A N 1
ATOM 1167 C CA . GLN A 1 139 ? 0.326 -7.277 4.356 1.00 97.25 139 GLN A CA 1
ATOM 1168 C C . GLN A 1 139 ? 1.823 -7.292 4.045 1.00 97.25 139 GLN A C 1
ATOM 1170 O O . GLN A 1 139 ? 2.520 -6.309 4.271 1.00 97.25 139 GLN A O 1
ATOM 1175 N N . MET A 1 140 ? 2.310 -8.425 3.546 1.00 94.31 140 MET A N 1
ATOM 1176 C CA . MET A 1 140 ? 3.716 -8.639 3.238 1.00 94.31 140 MET A CA 1
ATOM 1177 C C . MET A 1 140 ? 3.888 -8.941 1.747 1.00 94.31 140 MET A C 1
ATOM 1179 O O . MET A 1 140 ? 3.555 -10.035 1.283 1.00 94.31 140 MET A O 1
ATOM 1183 N N . GLY A 1 141 ? 4.397 -7.953 1.005 1.00 88.81 141 GLY A N 1
ATOM 1184 C CA . GLY A 1 141 ? 4.709 -8.066 -0.426 1.00 88.81 141 GLY A CA 1
ATOM 1185 C C . GLY A 1 141 ? 6.114 -8.586 -0.733 1.00 88.81 141 GLY A C 1
ATOM 1186 O O . GLY A 1 141 ? 6.334 -9.163 -1.789 1.00 88.81 141 GLY A O 1
ATOM 1187 N N . ASN A 1 142 ? 7.041 -8.440 0.212 1.00 82.62 142 ASN A N 1
ATOM 1188 C CA . ASN A 1 142 ? 8.426 -8.888 0.098 1.00 82.62 142 ASN A CA 1
ATOM 1189 C C . ASN A 1 142 ? 8.764 -9.835 1.252 1.00 82.62 142 ASN A C 1
ATOM 1191 O O . ASN A 1 142 ? 8.207 -9.702 2.337 1.00 82.62 142 ASN A O 1
ATOM 1195 N N . SER A 1 143 ? 9.695 -10.769 1.055 1.00 78.38 143 SER A N 1
ATOM 1196 C CA . SER A 1 143 ? 10.108 -11.732 2.089 1.00 78.38 143 SER A CA 1
ATOM 1197 C C . SER A 1 143 ? 11.008 -11.094 3.155 1.00 78.38 143 SER A C 1
ATOM 1199 O O . SER A 1 143 ? 12.190 -11.407 3.261 1.00 78.38 143 SER A O 1
ATOM 1201 N N . TRP A 1 144 ? 10.452 -10.165 3.928 1.00 79.81 144 TRP A N 1
ATOM 1202 C CA . TRP A 1 144 ? 11.136 -9.482 5.022 1.00 79.81 144 TRP A CA 1
ATOM 1203 C C . TRP A 1 144 ? 10.976 -10.245 6.338 1.00 79.81 144 TRP A C 1
ATOM 1205 O O . TRP A 1 144 ? 10.068 -11.060 6.509 1.00 79.81 144 TRP A O 1
ATOM 1215 N N . THR A 1 145 ? 11.850 -9.958 7.300 1.00 84.62 145 THR A N 1
ATOM 1216 C CA . THR A 1 145 ? 11.707 -10.485 8.659 1.00 84.62 145 THR A CA 1
ATOM 1217 C C . THR A 1 145 ? 10.479 -9.870 9.329 1.00 84.62 145 THR A C 1
ATOM 1219 O O . THR A 1 145 ? 10.377 -8.651 9.451 1.00 84.62 145 THR A O 1
ATOM 1222 N N . VAL A 1 146 ? 9.563 -10.716 9.805 1.00 87.88 146 VAL A N 1
ATOM 1223 C CA . VAL A 1 146 ? 8.342 -10.299 10.508 1.00 87.88 146 VAL A CA 1
ATOM 1224 C C . VAL A 1 146 ? 8.458 -10.612 11.999 1.00 87.88 146 VAL A C 1
ATOM 1226 O O . VAL A 1 146 ? 8.720 -11.748 12.389 1.00 87.88 146 VAL A O 1
ATOM 1229 N N . ASP A 1 147 ? 8.202 -9.615 12.849 1.00 90.00 147 ASP A N 1
ATOM 1230 C CA . ASP A 1 147 ? 8.084 -9.809 14.298 1.00 90.00 147 ASP A CA 1
ATOM 1231 C C . ASP A 1 147 ? 6.682 -10.332 14.665 1.00 90.00 147 ASP A C 1
ATOM 1233 O O . ASP A 1 147 ? 5.730 -9.569 14.872 1.00 90.00 147 ASP A O 1
ATOM 1237 N N . PHE A 1 148 ? 6.546 -11.657 14.772 1.00 92.50 148 PHE A N 1
ATOM 1238 C CA . PHE A 1 148 ? 5.293 -12.329 15.151 1.00 92.50 148 PHE A CA 1
ATOM 1239 C C . PHE A 1 148 ? 4.873 -12.107 16.620 1.00 92.50 148 PHE A C 1
ATOM 1241 O O . PHE A 1 148 ? 3.751 -12.453 17.021 1.00 92.50 148 PHE A O 1
ATOM 1248 N N . ASN A 1 149 ? 5.711 -11.467 17.447 1.00 90.00 149 ASN A N 1
ATOM 1249 C CA . ASN A 1 149 ? 5.261 -10.997 18.759 1.00 90.00 149 ASN A CA 1
ATOM 1250 C C . ASN A 1 149 ? 4.274 -9.837 18.619 1.00 90.00 149 ASN A C 1
ATOM 1252 O O . ASN A 1 149 ? 3.365 -9.715 19.444 1.00 90.00 149 ASN A O 1
ATOM 1256 N N . VAL A 1 150 ? 4.393 -9.052 17.546 1.00 88.12 150 VAL A N 1
ATOM 1257 C CA . VAL A 1 150 ? 3.518 -7.917 17.236 1.00 88.12 150 VAL A CA 1
ATOM 1258 C C . VAL A 1 150 ? 2.458 -8.308 16.206 1.00 88.12 150 VAL A C 1
ATOM 1260 O O . VAL A 1 150 ? 1.269 -8.090 16.438 1.00 88.12 150 VAL A O 1
ATOM 1263 N N . VAL A 1 151 ? 2.856 -8.919 15.089 1.00 94.25 151 VAL A N 1
ATOM 1264 C CA . VAL A 1 151 ? 1.934 -9.309 14.012 1.00 94.25 151 VAL A CA 1
ATOM 1265 C C . VAL A 1 151 ? 1.153 -10.556 14.416 1.00 94.25 151 VAL A C 1
ATOM 1267 O O . VAL A 1 151 ? 1.744 -11.599 14.670 1.00 94.25 151 VAL A O 1
ATOM 1270 N N . LYS A 1 152 ? -0.184 -10.465 14.456 1.00 95.44 152 LYS A N 1
ATOM 1271 C CA . LYS A 1 152 ? -1.081 -11.590 14.808 1.00 95.44 152 LYS A CA 1
ATOM 1272 C C . LYS A 1 152 ? -1.887 -12.151 13.639 1.00 95.44 152 LYS A C 1
ATOM 1274 O O . LYS A 1 152 ? -2.399 -13.263 13.745 1.00 95.44 152 LYS A O 1
ATOM 1279 N N . ASN A 1 153 ? -1.991 -11.401 12.545 1.00 98.06 153 ASN A N 1
ATOM 1280 C CA . ASN A 1 153 ? -2.605 -11.842 11.299 1.00 98.06 153 ASN A CA 1
ATOM 1281 C C . ASN A 1 153 ? -1.708 -11.397 10.142 1.00 98.06 153 ASN A C 1
ATOM 1283 O O . ASN A 1 153 ? -1.320 -10.227 10.083 1.00 98.06 153 ASN A O 1
ATOM 1287 N N . LEU A 1 154 ? -1.389 -12.323 9.245 1.00 97.69 154 LEU A N 1
ATOM 1288 C CA . LEU A 1 154 ? -0.519 -12.100 8.097 1.00 97.69 154 LEU A CA 1
ATOM 1289 C C . LEU A 1 154 ? -1.290 -12.337 6.796 1.00 97.69 154 LEU A C 1
ATOM 1291 O O . LEU A 1 154 ? -1.964 -13.352 6.636 1.00 97.69 154 LEU A O 1
ATOM 1295 N N . MET A 1 155 ? -1.141 -11.426 5.845 1.00 97.62 155 MET A N 1
ATOM 1296 C CA . MET A 1 155 ? -1.567 -11.610 4.463 1.00 97.62 155 MET A CA 1
ATOM 1297 C C . MET A 1 155 ? -0.338 -11.450 3.570 1.00 97.62 155 MET A C 1
ATOM 1299 O O . MET A 1 155 ? 0.259 -10.382 3.523 1.00 97.62 155 MET A O 1
ATOM 1303 N N . ALA A 1 156 ? 0.084 -12.508 2.892 1.00 96.44 156 ALA A N 1
ATOM 1304 C CA . ALA A 1 156 ? 1.390 -12.555 2.244 1.00 96.44 156 ALA A CA 1
ATOM 1305 C C . ALA A 1 156 ? 1.265 -12.859 0.749 1.00 96.44 156 ALA A C 1
ATOM 1307 O O . ALA A 1 156 ? 0.663 -13.861 0.370 1.00 96.44 156 ALA A O 1
ATOM 1308 N N . SER A 1 157 ? 1.869 -12.022 -0.094 1.00 94.94 157 SER A N 1
ATOM 1309 C CA . SER A 1 157 ? 1.975 -12.254 -1.541 1.00 94.94 157 SER A CA 1
ATOM 1310 C C . SER A 1 157 ? 3.385 -12.672 -1.943 1.00 94.94 157 SER A C 1
ATOM 1312 O O . SER A 1 157 ? 3.981 -12.129 -2.867 1.00 94.94 157 SER A O 1
ATOM 1314 N N . VAL A 1 158 ? 3.934 -13.624 -1.193 1.00 92.19 158 VAL A N 1
ATOM 1315 C CA . VAL A 1 158 ? 5.272 -14.188 -1.392 1.00 92.19 158 VAL A CA 1
ATOM 1316 C C . VAL A 1 158 ? 5.191 -15.711 -1.403 1.00 92.19 158 VAL A C 1
ATOM 1318 O O . VAL A 1 158 ? 4.150 -16.296 -1.095 1.00 92.19 158 VAL A O 1
ATOM 1321 N N . LYS A 1 159 ? 6.313 -16.371 -1.704 1.00 91.19 159 LYS A N 1
ATOM 1322 C CA . LYS A 1 159 ? 6.435 -17.824 -1.553 1.00 91.19 159 LYS A CA 1
ATOM 1323 C C . LYS A 1 159 ? 6.023 -18.252 -0.140 1.00 91.19 159 LYS A C 1
ATOM 1325 O O . LYS A 1 159 ? 6.450 -17.651 0.839 1.00 91.19 159 LYS A O 1
ATOM 1330 N N . THR A 1 160 ? 5.222 -19.308 -0.044 1.00 94.69 160 THR A N 1
ATOM 1331 C CA . THR A 1 160 ? 4.721 -19.844 1.228 1.00 94.69 160 THR A CA 1
ATOM 1332 C C . THR A 1 160 ? 5.848 -20.301 2.152 1.00 94.69 160 THR A C 1
ATOM 1334 O O . THR A 1 160 ? 6.797 -20.946 1.701 1.00 94.69 160 THR A O 1
ATOM 1337 N N . PHE A 1 161 ? 5.699 -20.048 3.451 1.00 92.94 161 PHE A N 1
ATOM 1338 C CA . PHE A 1 161 ? 6.612 -20.504 4.500 1.00 92.94 161 PHE A CA 1
ATOM 1339 C C . PHE A 1 161 ? 5.845 -20.753 5.811 1.00 92.94 161 PHE A C 1
ATOM 1341 O O . PHE A 1 161 ? 4.736 -20.236 5.971 1.00 92.94 161 PHE A O 1
ATOM 1348 N N . PRO A 1 162 ? 6.395 -21.548 6.751 1.00 94.56 162 PRO A N 1
ATOM 1349 C CA . PRO A 1 162 ? 5.765 -21.768 8.048 1.00 94.56 162 PRO A CA 1
ATOM 1350 C C . PRO A 1 162 ? 5.622 -20.460 8.831 1.00 94.56 162 PRO A C 1
ATOM 1352 O O . PRO A 1 162 ? 6.591 -19.723 9.005 1.00 94.56 162 PRO A O 1
ATOM 1355 N N . VAL A 1 163 ? 4.419 -20.196 9.336 1.00 95.56 163 VAL A N 1
ATOM 1356 C CA . VAL A 1 163 ? 4.089 -18.978 10.083 1.00 95.56 163 VAL A CA 1
ATOM 1357 C C . VAL A 1 163 ? 3.345 -19.338 11.371 1.00 95.56 163 VAL A C 1
ATOM 1359 O O . VAL A 1 163 ? 2.410 -20.135 11.329 1.00 95.56 163 VAL A O 1
ATOM 1362 N N . PRO A 1 164 ? 3.728 -18.772 12.530 1.00 96.62 164 PRO A N 1
ATOM 1363 C CA . PRO A 1 164 ? 3.158 -19.143 13.829 1.00 96.62 164 PRO A CA 1
ATOM 1364 C C . PRO A 1 164 ? 1.843 -18.410 14.151 1.00 96.62 164 PRO A C 1
ATOM 1366 O O . PRO A 1 164 ? 1.392 -18.406 15.295 1.00 96.62 164 PRO A O 1
ATOM 1369 N N . VAL A 1 165 ? 1.244 -17.734 13.169 1.00 97.06 165 VAL A N 1
ATOM 1370 C CA . VAL A 1 165 ? 0.062 -16.878 13.326 1.00 97.06 165 VAL A CA 1
ATOM 1371 C C . VAL A 1 165 ? -0.958 -17.167 12.231 1.00 97.06 165 VAL A C 1
ATOM 1373 O O . VAL A 1 165 ? -0.666 -17.876 11.271 1.00 97.06 165 VAL A O 1
ATOM 1376 N N . LYS A 1 166 ? -2.164 -16.601 12.350 1.00 97.94 166 LYS A N 1
ATOM 1377 C CA . LYS A 1 166 ? -3.188 -16.728 11.306 1.00 97.94 166 LYS A CA 1
ATOM 1378 C C . LYS A 1 166 ? -2.672 -16.095 10.021 1.00 97.94 166 LYS A C 1
ATOM 1380 O O . LYS A 1 166 ? -2.282 -14.928 10.032 1.00 97.94 166 LYS A O 1
ATOM 1385 N N . SER A 1 167 ? -2.688 -16.852 8.933 1.00 97.19 167 SER A N 1
ATOM 1386 C CA . SER A 1 167 ? -2.097 -16.408 7.679 1.00 97.19 167 SER A CA 1
ATOM 1387 C C . SER A 1 167 ? -2.921 -16.788 6.464 1.00 97.19 167 SER A C 1
ATOM 1389 O O . SER A 1 167 ? -3.463 -17.891 6.402 1.00 97.19 167 SER A O 1
ATOM 1391 N N . VAL A 1 168 ? -2.906 -15.912 5.466 1.00 97.50 168 VAL A N 1
ATOM 1392 C CA . VAL A 1 168 ? -3.317 -16.208 4.093 1.00 97.50 168 VAL A CA 1
ATOM 1393 C C . VAL A 1 168 ? -2.160 -15.885 3.160 1.00 97.50 168 VAL A C 1
ATOM 1395 O O . VAL A 1 168 ? -1.538 -14.830 3.277 1.00 97.50 168 VAL A O 1
ATOM 1398 N N . PHE A 1 169 ? -1.896 -16.800 2.232 1.00 97.38 169 PHE A N 1
ATOM 1399 C CA . PHE A 1 169 ? -0.991 -16.577 1.114 1.00 97.38 169 PHE A CA 1
ATOM 1400 C C . PHE A 1 169 ? -1.821 -16.415 -0.154 1.00 97.38 169 PHE A C 1
ATOM 1402 O O . PHE A 1 169 ? -2.771 -17.170 -0.365 1.00 97.38 169 PHE A O 1
ATOM 1409 N N . TYR A 1 170 ? -1.494 -15.417 -0.965 1.00 96.44 170 TYR A N 1
ATOM 1410 C CA . TYR A 1 170 ? -2.251 -15.076 -2.166 1.00 96.44 170 TYR A CA 1
ATOM 1411 C C . TYR A 1 170 ? -1.320 -14.589 -3.279 1.00 96.44 170 TYR A C 1
ATOM 1413 O O . TYR A 1 170 ? -0.154 -14.281 -3.039 1.00 96.44 170 TYR A O 1
ATOM 1421 N N . HIS A 1 171 ? -1.833 -14.524 -4.502 1.00 93.94 171 HIS A N 1
ATOM 1422 C CA . HIS A 1 171 ? -1.151 -13.864 -5.611 1.00 93.94 171 HIS A CA 1
ATOM 1423 C C . HIS A 1 171 ? -1.712 -12.454 -5.764 1.00 93.94 171 HIS A C 1
ATOM 1425 O O . HIS A 1 171 ? -2.923 -12.276 -5.656 1.00 93.94 171 HIS A O 1
ATOM 1431 N N . GLN A 1 172 ? -0.840 -11.470 -5.995 1.00 93.12 172 GLN A N 1
ATOM 1432 C CA . GLN A 1 172 ? -1.296 -10.122 -6.327 1.00 93.12 172 GLN A CA 1
ATOM 1433 C C . GLN A 1 172 ? -2.135 -10.166 -7.604 1.00 93.12 172 GLN A C 1
ATOM 1435 O O . GLN A 1 172 ? -1.806 -10.875 -8.555 1.00 93.12 172 GLN A O 1
ATOM 1440 N N . GLU A 1 173 ? -3.228 -9.420 -7.578 1.00 93.62 173 GLU A N 1
ATOM 1441 C CA . GLU A 1 173 ? -4.123 -9.239 -8.714 1.00 93.62 173 GLU A CA 1
ATOM 1442 C C . GLU A 1 173 ? -3.545 -8.154 -9.629 1.00 93.62 173 GLU A C 1
ATOM 1444 O O . GLU A 1 173 ? -3.026 -7.144 -9.151 1.00 93.62 173 GLU A O 1
ATOM 1449 N N . PHE A 1 174 ? -3.644 -8.352 -10.939 1.00 90.81 174 PHE A N 1
ATOM 1450 C CA . PHE A 1 174 ? -3.204 -7.394 -11.952 1.00 90.81 174 PHE A CA 1
ATOM 1451 C C . PHE A 1 174 ? -4.118 -7.470 -13.178 1.00 90.81 174 PHE A C 1
ATOM 1453 O O . PHE A 1 174 ? -4.797 -8.476 -13.401 1.00 90.81 174 PHE A O 1
ATOM 1460 N N . ASP A 1 175 ? -4.159 -6.403 -13.978 1.00 89.25 175 ASP A N 1
ATOM 1461 C CA . ASP A 1 175 ? -5.009 -6.364 -15.168 1.00 89.25 175 ASP A CA 1
ATOM 1462 C C . ASP A 1 175 ? -4.427 -7.242 -16.282 1.00 89.25 175 ASP A C 1
ATOM 1464 O O . ASP A 1 175 ? -3.409 -6.919 -16.890 1.00 89.25 175 ASP A O 1
ATOM 1468 N N . THR A 1 176 ? -5.105 -8.351 -16.566 1.00 90.69 176 THR A N 1
ATOM 1469 C CA . THR A 1 176 ? -4.709 -9.307 -17.610 1.00 90.69 176 THR A CA 1
ATOM 1470 C C . THR A 1 176 ? -4.918 -8.793 -19.033 1.00 90.69 176 THR A C 1
ATOM 1472 O O . THR A 1 176 ? -4.440 -9.429 -19.965 1.00 90.69 176 THR A O 1
ATOM 1475 N N . LYS A 1 177 ? -5.595 -7.654 -19.230 1.00 90.31 177 LYS A N 1
ATOM 1476 C CA . LYS A 1 177 ? -5.655 -6.963 -20.528 1.00 90.31 177 LYS A CA 1
ATOM 1477 C C . LYS A 1 177 ? -4.402 -6.131 -20.792 1.00 90.31 177 LYS A C 1
ATOM 1479 O O . LYS A 1 177 ? -4.049 -5.923 -21.946 1.00 90.31 177 LYS A O 1
ATOM 1484 N N . ILE A 1 178 ? -3.751 -5.654 -19.730 1.00 89.00 178 ILE A N 1
ATOM 1485 C CA . ILE A 1 178 ? -2.492 -4.903 -19.806 1.00 89.00 178 ILE A CA 1
ATOM 1486 C C . ILE A 1 178 ? -1.316 -5.888 -19.776 1.00 89.00 178 ILE A C 1
ATOM 1488 O O . ILE A 1 178 ? -0.464 -5.885 -20.663 1.00 89.00 178 ILE A O 1
ATOM 1492 N N . PHE A 1 179 ? -1.305 -6.774 -18.779 1.00 89.56 179 PHE A N 1
ATOM 1493 C CA . PHE A 1 179 ? -0.301 -7.816 -18.588 1.00 89.56 179 PHE A CA 1
ATOM 1494 C C . PHE A 1 179 ? -0.806 -9.145 -19.145 1.00 89.56 179 PHE A C 1
ATOM 1496 O O . PHE A 1 179 ? -1.200 -10.056 -18.414 1.00 89.56 179 PHE A O 1
ATOM 1503 N N . GLU A 1 180 ? -0.788 -9.248 -20.468 1.00 89.62 180 GLU A N 1
ATOM 1504 C CA . GLU A 1 180 ? -1.052 -10.492 -21.181 1.00 89.62 180 GLU A CA 1
ATOM 1505 C C . GLU A 1 180 ? 0.244 -11.123 -21.692 1.00 89.62 180 GLU A C 1
ATOM 1507 O O . GLU A 1 180 ? 1.247 -10.454 -21.952 1.00 89.62 180 GLU A O 1
ATOM 1512 N N . TYR A 1 181 ? 0.217 -12.438 -21.891 1.00 87.69 181 TYR A N 1
ATOM 1513 C CA . TYR A 1 181 ? 1.307 -13.101 -22.586 1.00 87.69 181 TYR A CA 1
ATOM 1514 C C . TYR A 1 181 ? 1.360 -12.633 -24.046 1.00 87.69 181 TYR A C 1
ATOM 1516 O O . TYR A 1 181 ? 0.451 -12.907 -24.831 1.00 87.69 181 TYR A O 1
ATOM 1524 N N . LYS A 1 182 ? 2.474 -12.010 -24.432 1.00 84.88 182 LYS A N 1
ATOM 1525 C CA . LYS A 1 182 ? 2.810 -11.721 -25.828 1.00 84.88 182 LYS A CA 1
ATOM 1526 C C . LYS A 1 182 ? 3.991 -12.585 -26.242 1.00 84.88 182 LYS A C 1
ATOM 1528 O O . LYS A 1 182 ? 4.964 -12.740 -25.505 1.00 84.88 182 LYS A O 1
ATOM 1533 N N . LYS A 1 183 ? 3.921 -13.168 -27.441 1.00 85.62 183 LYS A N 1
ATOM 1534 C CA . LYS A 1 183 ? 5.046 -13.940 -27.976 1.00 85.62 183 LYS A CA 1
ATOM 1535 C C . LYS A 1 183 ? 6.264 -13.009 -28.107 1.00 85.62 183 LYS A C 1
ATOM 1537 O O . LYS A 1 183 ? 6.119 -11.949 -28.719 1.00 85.62 183 LYS A O 1
ATOM 1542 N N . PRO A 1 184 ? 7.456 -13.396 -27.614 1.00 80.62 184 PRO A N 1
ATOM 1543 C CA . PRO A 1 184 ? 8.648 -12.566 -27.742 1.00 80.62 184 PRO A CA 1
ATOM 1544 C C . PRO A 1 184 ? 8.925 -12.229 -29.210 1.00 80.62 184 PRO A C 1
ATOM 1546 O O . PRO A 1 184 ? 9.064 -13.127 -30.043 1.00 80.62 184 PRO A O 1
ATOM 1549 N N . LEU A 1 185 ? 9.038 -10.939 -29.533 1.00 81.25 185 LEU A N 1
ATOM 1550 C CA . LEU A 1 185 ? 9.251 -10.449 -30.905 1.00 81.25 185 LEU A CA 1
ATOM 1551 C C . LEU A 1 185 ? 10.706 -10.615 -31.397 1.00 81.25 185 LEU A C 1
ATOM 1553 O O . LEU A 1 185 ? 11.113 -9.976 -32.363 1.00 81.25 185 LEU A O 1
ATOM 1557 N N . GLY A 1 186 ? 11.516 -11.438 -30.721 1.00 78.38 186 GLY A N 1
ATOM 1558 C CA . GLY A 1 186 ? 12.948 -11.579 -31.007 1.00 78.38 186 GLY A CA 1
ATOM 1559 C C . GLY A 1 186 ? 13.761 -10.316 -30.700 1.00 78.38 186 GLY A C 1
ATOM 1560 O O . GLY A 1 186 ? 14.841 -10.126 -31.258 1.00 78.38 186 GLY A O 1
ATOM 1561 N N . GLN A 1 187 ? 13.244 -9.434 -29.839 1.00 83.94 187 GLN A N 1
ATOM 1562 C CA . GLN A 1 187 ? 13.957 -8.233 -29.424 1.00 83.94 187 GLN A CA 1
ATOM 1563 C C . GLN A 1 187 ? 15.187 -8.610 -28.599 1.00 83.94 187 GLN A C 1
ATOM 1565 O O . GLN A 1 187 ? 15.119 -9.429 -27.685 1.00 83.94 187 GLN A O 1
ATOM 1570 N N . LYS A 1 188 ? 16.320 -7.977 -28.902 1.00 92.12 188 LYS A N 1
ATOM 1571 C CA . LYS A 1 188 ? 17.555 -8.136 -28.132 1.00 92.12 188 LYS A CA 1
ATOM 1572 C C . LYS A 1 188 ? 17.598 -7.136 -26.977 1.00 92.12 188 LYS A C 1
ATOM 1574 O O . LYS A 1 188 ? 18.496 -6.300 -26.910 1.00 92.12 188 LYS A O 1
ATOM 1579 N N . ILE A 1 189 ? 16.588 -7.166 -26.114 1.00 92.00 189 ILE A N 1
ATOM 1580 C CA . ILE A 1 189 ? 16.488 -6.297 -24.938 1.00 92.00 189 ILE A CA 1
ATOM 1581 C C . ILE A 1 189 ? 16.310 -7.179 -23.706 1.00 92.00 189 ILE A C 1
ATOM 1583 O O . ILE A 1 189 ? 15.502 -8.102 -23.723 1.00 92.00 189 ILE A O 1
ATOM 1587 N N . ILE A 1 190 ? 17.082 -6.906 -22.657 1.00 92.44 190 ILE A N 1
ATOM 1588 C CA . ILE A 1 190 ? 16.948 -7.545 -21.346 1.00 92.44 190 ILE A CA 1
ATOM 1589 C C . ILE A 1 190 ? 16.660 -6.445 -20.330 1.00 92.44 190 ILE A C 1
ATOM 1591 O O . ILE A 1 190 ? 17.467 -5.531 -20.148 1.00 92.44 190 ILE A O 1
ATOM 1595 N N . THR A 1 191 ? 15.509 -6.535 -19.670 1.00 93.12 191 THR A N 1
ATOM 1596 C CA . THR A 1 191 ? 15.054 -5.539 -18.698 1.00 93.12 191 THR A CA 1
ATOM 1597 C C . THR A 1 191 ? 14.943 -6.171 -17.316 1.00 93.12 191 THR A C 1
ATOM 1599 O O . THR A 1 191 ? 14.315 -7.211 -17.151 1.00 93.12 191 THR A O 1
ATOM 1602 N N . SER A 1 192 ? 15.533 -5.528 -16.311 1.00 93.06 192 SER A N 1
ATOM 1603 C CA . SER A 1 192 ? 15.309 -5.822 -14.898 1.00 93.06 192 SER A CA 1
ATOM 1604 C C . SER A 1 192 ? 14.459 -4.723 -14.267 1.00 93.06 192 SER A C 1
ATOM 1606 O O . SER A 1 192 ? 14.670 -3.539 -14.533 1.00 93.06 192 SER A O 1
ATOM 1608 N N . PHE A 1 193 ? 13.526 -5.125 -13.407 1.00 90.44 193 PHE A N 1
ATOM 1609 C CA . PHE A 1 193 ? 12.674 -4.237 -12.607 1.00 90.44 193 PHE A CA 1
ATOM 1610 C C . PHE A 1 193 ? 12.971 -4.348 -11.104 1.00 90.44 193 PHE A C 1
ATOM 1612 O O . PHE A 1 193 ? 12.203 -3.869 -10.270 1.00 90.44 193 PHE A O 1
ATOM 1619 N N . VAL A 1 194 ? 14.082 -4.996 -10.741 1.00 88.19 194 VAL A N 1
ATOM 1620 C CA . VAL A 1 194 ? 14.508 -5.121 -9.346 1.00 88.19 194 VAL A CA 1
ATOM 1621 C C . VAL A 1 194 ? 14.964 -3.749 -8.854 1.00 88.19 194 VAL A C 1
ATOM 1623 O O . VAL A 1 194 ? 15.959 -3.191 -9.324 1.00 88.19 194 VAL A O 1
ATOM 1626 N N . SER A 1 195 ? 14.217 -3.192 -7.901 1.00 85.44 195 SER A N 1
ATOM 1627 C CA . SER A 1 195 ? 14.631 -1.969 -7.214 1.00 85.44 195 SER A CA 1
ATOM 1628 C C . SER A 1 195 ? 15.895 -2.225 -6.405 1.00 85.44 195 SER A C 1
ATOM 1630 O O . SER A 1 195 ? 16.125 -3.334 -5.937 1.00 85.44 195 SER A O 1
ATOM 1632 N N . THR A 1 196 ? 16.714 -1.186 -6.285 1.00 86.62 196 THR A N 1
ATOM 1633 C CA . THR A 1 196 ? 17.991 -1.166 -5.566 1.00 86.62 196 THR A CA 1
ATOM 1634 C C . THR A 1 196 ? 19.025 -2.196 -6.022 1.00 86.62 196 THR A C 1
ATOM 1636 O O . THR A 1 196 ? 20.063 -2.311 -5.373 1.00 86.62 196 THR A O 1
ATOM 1639 N N . LEU A 1 197 ? 18.825 -2.848 -7.179 1.00 89.00 197 LEU A N 1
ATOM 1640 C CA . LEU A 1 197 ? 19.701 -3.899 -7.720 1.00 89.00 197 LEU A CA 1
ATOM 1641 C C . LEU A 1 197 ? 21.187 -3.516 -7.676 1.00 89.00 197 LEU A C 1
ATOM 1643 O O . LEU A 1 197 ? 22.027 -4.331 -7.332 1.00 89.00 197 LEU A O 1
ATOM 1647 N N . ARG A 1 198 ? 21.511 -2.257 -7.994 1.00 88.75 198 ARG A N 1
ATOM 1648 C CA . ARG A 1 198 ? 22.891 -1.750 -8.027 1.00 88.75 198 ARG A CA 1
ATOM 1649 C C . ARG A 1 198 ? 23.436 -1.303 -6.666 1.00 88.75 198 ARG A C 1
ATOM 1651 O O . ARG A 1 198 ? 24.650 -1.269 -6.482 1.00 88.75 198 ARG A O 1
ATOM 1658 N N . VAL A 1 199 ? 22.571 -0.843 -5.764 1.00 86.00 199 VAL A N 1
ATOM 1659 C CA . VAL A 1 199 ? 22.981 -0.069 -4.577 1.00 86.00 199 VAL A CA 1
ATOM 1660 C C . VAL A 1 199 ? 22.862 -0.847 -3.275 1.00 86.00 199 VAL A C 1
ATOM 1662 O O . VAL A 1 199 ? 23.568 -0.525 -2.323 1.00 86.00 199 VAL A O 1
ATOM 1665 N N . ASP A 1 200 ? 21.995 -1.856 -3.219 1.00 83.12 200 ASP A N 1
ATOM 1666 C CA . ASP A 1 200 ? 21.841 -2.685 -2.032 1.00 83.12 200 ASP A CA 1
ATOM 1667 C C . ASP A 1 200 ? 22.857 -3.833 -2.044 1.00 83.12 200 ASP A C 1
ATOM 1669 O O . ASP A 1 200 ? 23.004 -4.558 -3.029 1.00 83.12 200 ASP A O 1
ATOM 1673 N N . ASN A 1 201 ? 23.552 -4.019 -0.922 1.00 87.25 201 ASN A N 1
ATOM 1674 C CA . ASN A 1 201 ? 24.568 -5.059 -0.780 1.00 87.25 201 ASN A CA 1
ATOM 1675 C C . ASN A 1 201 ? 23.994 -6.467 -0.953 1.00 87.25 201 ASN A C 1
ATOM 1677 O O . ASN A 1 201 ? 24.734 -7.363 -1.363 1.00 87.25 201 ASN A O 1
ATOM 1681 N N . ILE A 1 202 ? 22.702 -6.668 -0.669 1.00 86.06 202 ILE A N 1
ATOM 1682 C CA . ILE A 1 202 ? 22.053 -7.974 -0.848 1.00 86.06 202 ILE A CA 1
ATOM 1683 C C . ILE A 1 202 ? 22.038 -8.419 -2.316 1.00 86.06 202 ILE A C 1
ATOM 1685 O O . ILE A 1 202 ? 22.070 -9.616 -2.575 1.00 86.06 202 ILE A O 1
ATOM 1689 N N . TYR A 1 203 ? 22.065 -7.471 -3.258 1.00 88.62 203 TYR A N 1
ATOM 1690 C CA . TYR A 1 203 ? 22.027 -7.723 -4.701 1.00 88.62 203 TYR A CA 1
ATOM 1691 C C . TYR A 1 203 ? 23.390 -7.559 -5.377 1.00 88.62 203 TYR A C 1
ATOM 1693 O O . TYR A 1 203 ? 23.483 -7.526 -6.601 1.00 88.62 203 TYR A O 1
ATOM 1701 N N . LYS A 1 204 ? 24.483 -7.460 -4.609 1.00 92.69 204 LYS A N 1
ATOM 1702 C CA . LYS A 1 204 ? 25.822 -7.227 -5.168 1.00 92.69 204 LYS A CA 1
ATOM 1703 C C . LYS A 1 204 ? 26.229 -8.295 -6.191 1.00 92.69 204 LYS A C 1
ATOM 1705 O O . LYS A 1 204 ? 26.853 -7.958 -7.196 1.00 92.69 204 LYS A O 1
ATOM 1710 N N . GLN A 1 205 ? 25.891 -9.559 -5.930 1.00 95.31 205 GLN A N 1
ATOM 1711 C CA . GLN A 1 205 ? 26.155 -10.647 -6.873 1.00 95.31 205 GLN A CA 1
ATOM 1712 C C . GLN A 1 205 ? 25.248 -10.546 -8.102 1.00 95.31 205 GLN A C 1
ATOM 1714 O O . GLN A 1 205 ? 25.750 -10.610 -9.216 1.00 95.31 205 GLN A O 1
ATOM 1719 N N . ASP A 1 206 ? 23.951 -10.296 -7.912 1.00 94.06 206 ASP A N 1
ATOM 1720 C CA . ASP A 1 206 ? 23.002 -10.155 -9.022 1.00 94.06 206 ASP A CA 1
ATOM 1721 C C . ASP A 1 206 ? 23.376 -8.988 -9.950 1.00 94.06 206 ASP A C 1
ATOM 1723 O O . ASP A 1 206 ? 23.272 -9.098 -11.170 1.00 94.06 206 ASP A O 1
ATOM 1727 N N . TRP A 1 207 ? 23.867 -7.874 -9.394 1.00 95.12 207 TRP A N 1
ATOM 1728 C CA . TRP A 1 207 ? 24.384 -6.751 -10.176 1.00 95.12 207 TRP A CA 1
ATOM 1729 C C . TRP A 1 207 ? 25.655 -7.113 -10.946 1.00 95.12 207 TRP A C 1
ATOM 1731 O O . TRP A 1 207 ? 25.778 -6.765 -12.119 1.00 95.12 207 TRP A O 1
ATOM 1741 N N . HIS A 1 208 ? 26.584 -7.837 -10.316 1.00 96.31 208 HIS A N 1
ATOM 1742 C CA . HIS A 1 208 ? 27.776 -8.330 -11.001 1.00 96.31 208 HIS A CA 1
ATOM 1743 C C . HIS A 1 208 ? 27.405 -9.245 -12.173 1.00 96.31 208 HIS A C 1
ATOM 1745 O O . HIS A 1 208 ? 27.899 -9.053 -13.284 1.00 96.31 208 HIS A O 1
ATOM 1751 N N . ASP A 1 209 ? 26.498 -10.194 -11.949 1.00 96.75 209 ASP A N 1
ATOM 1752 C CA . ASP A 1 209 ? 26.035 -11.126 -12.975 1.00 96.75 209 ASP A CA 1
ATOM 1753 C C . ASP A 1 209 ? 25.314 -10.381 -14.108 1.00 96.75 209 ASP A C 1
ATOM 1755 O O . ASP A 1 209 ? 25.534 -10.678 -15.283 1.00 96.75 209 ASP A O 1
ATOM 1759 N N . PHE A 1 210 ? 24.525 -9.352 -13.781 1.00 96.06 210 PHE A N 1
ATOM 1760 C CA . PHE A 1 210 ? 23.897 -8.465 -14.761 1.00 96.06 210 PHE A CA 1
ATOM 1761 C C . PHE A 1 210 ? 24.935 -7.753 -15.648 1.00 96.06 210 PHE A C 1
ATOM 1763 O O . PHE A 1 210 ? 24.792 -7.750 -16.870 1.00 96.06 210 PHE A O 1
ATOM 1770 N N . GLU A 1 211 ? 26.003 -7.194 -15.068 1.00 96.44 211 GLU A N 1
ATOM 1771 C CA . GLU A 1 211 ? 27.088 -6.532 -15.814 1.00 96.44 211 GLU A CA 1
ATOM 1772 C C . GLU A 1 211 ? 27.915 -7.517 -16.657 1.00 96.44 211 GLU A C 1
ATOM 1774 O O . GLU A 1 211 ? 28.349 -7.190 -17.767 1.00 96.44 211 GLU A O 1
ATOM 1779 N N . VAL A 1 212 ? 28.141 -8.735 -16.154 1.00 97.88 212 VAL A N 1
ATOM 1780 C CA . VAL A 1 212 ? 28.794 -9.809 -16.915 1.00 97.88 212 VAL A CA 1
ATOM 1781 C C . VAL A 1 212 ? 27.941 -10.172 -18.126 1.00 97.88 212 VAL A C 1
ATOM 1783 O O . VAL A 1 212 ? 28.449 -10.152 -19.245 1.00 97.88 212 VAL A O 1
ATOM 1786 N N . LEU A 1 213 ? 26.646 -10.431 -17.932 1.00 97.12 213 LEU A N 1
ATOM 1787 C CA . LEU A 1 213 ? 25.728 -10.753 -19.024 1.00 97.12 213 LEU A CA 1
ATOM 1788 C C . LEU A 1 213 ? 25.642 -9.624 -20.053 1.00 97.12 213 LEU A C 1
ATOM 1790 O O . LEU A 1 213 ? 25.659 -9.908 -21.247 1.00 97.12 213 LEU A O 1
ATOM 1794 N N . GLU A 1 214 ? 25.606 -8.362 -19.620 1.00 96.88 214 GLU A N 1
ATOM 1795 C CA . GLU A 1 214 ? 25.601 -7.203 -20.522 1.00 96.88 214 GLU A CA 1
ATOM 1796 C C . GLU A 1 214 ? 26.846 -7.164 -21.417 1.00 96.88 214 GLU A C 1
ATOM 1798 O O . GLU A 1 214 ? 26.747 -6.870 -22.610 1.00 96.88 214 GLU A O 1
ATOM 1803 N N . ARG A 1 215 ? 28.014 -7.515 -20.871 1.00 97.38 215 ARG A N 1
ATOM 1804 C CA . ARG A 1 215 ? 29.266 -7.571 -21.632 1.00 97.38 215 ARG A CA 1
ATOM 1805 C C . ARG A 1 215 ? 29.314 -8.762 -22.592 1.00 97.38 215 ARG A C 1
ATOM 1807 O O . ARG A 1 215 ? 29.683 -8.582 -23.753 1.00 97.38 215 ARG A O 1
ATOM 1814 N N . GLU A 1 216 ? 28.956 -9.959 -22.130 1.00 97.94 216 GLU A N 1
ATOM 1815 C CA . GLU A 1 216 ? 29.010 -11.185 -22.945 1.00 97.94 216 GLU A CA 1
ATOM 1816 C C . GLU A 1 216 ? 27.946 -11.176 -24.055 1.00 97.94 216 GLU A C 1
ATOM 1818 O O . GLU A 1 216 ? 28.178 -11.637 -25.174 1.00 97.94 216 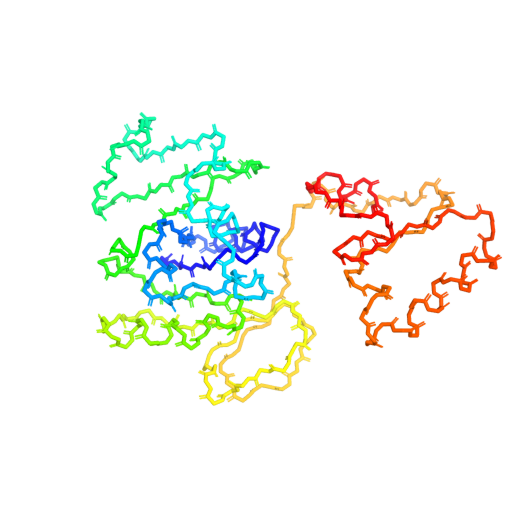GLU A O 1
ATOM 1823 N N . LEU A 1 217 ? 26.783 -10.582 -23.785 1.00 96.69 217 LEU A N 1
ATOM 1824 C CA . LEU A 1 217 ? 25.689 -10.417 -24.737 1.00 96.69 217 LEU A CA 1
ATOM 1825 C C . LEU A 1 217 ? 25.704 -9.018 -25.354 1.00 96.69 217 LEU A C 1
ATOM 1827 O O . LEU A 1 217 ? 24.669 -8.370 -25.445 1.00 96.69 217 LEU A O 1
ATOM 1831 N N . SER A 1 218 ? 26.855 -8.576 -25.861 1.00 94.88 218 SER A N 1
ATOM 1832 C CA . SER A 1 218 ? 27.048 -7.227 -26.428 1.00 94.88 218 SER A CA 1
ATOM 1833 C C . SER A 1 218 ? 26.090 -6.844 -27.570 1.00 94.88 218 SER A C 1
ATOM 1835 O O . SER A 1 218 ? 25.920 -5.665 -27.873 1.00 94.88 218 SER A O 1
ATOM 1837 N N . SER A 1 219 ? 25.434 -7.823 -28.209 1.00 95.94 219 SER A N 1
ATOM 1838 C CA . SER A 1 219 ? 24.380 -7.563 -29.203 1.00 95.94 219 SER A CA 1
ATOM 1839 C C . SER A 1 219 ? 22.995 -7.275 -28.603 1.00 95.94 219 SER A C 1
ATOM 1841 O O . SER A 1 219 ? 22.067 -6.969 -29.353 1.00 95.94 219 SER A O 1
ATOM 1843 N N . TYR A 1 220 ? 22.847 -7.389 -27.283 1.00 96.62 220 TYR A N 1
ATOM 1844 C CA . TYR A 1 220 ? 21.647 -7.076 -26.516 1.00 96.62 220 TYR A CA 1
ATOM 1845 C C . TYR A 1 220 ? 21.794 -5.731 -25.810 1.00 96.62 220 TYR A C 1
ATOM 1847 O O . TYR A 1 220 ? 22.879 -5.303 -25.428 1.00 96.62 220 TYR A O 1
ATOM 1855 N N . ARG A 1 221 ? 20.661 -5.066 -25.605 1.00 95.31 221 ARG A N 1
ATOM 1856 C CA . ARG A 1 221 ? 20.557 -3.851 -24.806 1.00 95.31 221 ARG A CA 1
ATOM 1857 C C . ARG A 1 221 ? 20.007 -4.199 -23.431 1.00 95.31 221 ARG A C 1
ATOM 1859 O O . ARG A 1 221 ? 18.905 -4.729 -23.335 1.00 95.31 221 ARG A O 1
ATOM 1866 N N . PHE A 1 222 ? 20.728 -3.833 -22.380 1.00 96.25 222 PHE A N 1
ATOM 1867 C CA . PHE A 1 222 ? 20.293 -4.077 -21.010 1.00 96.25 222 PHE A CA 1
ATOM 1868 C C . PHE A 1 222 ? 19.696 -2.817 -20.383 1.00 96.25 222 PHE A C 1
ATOM 1870 O O . PHE A 1 222 ? 20.160 -1.691 -20.609 1.00 96.25 222 PHE A O 1
ATOM 1877 N N . LYS A 1 223 ? 18.652 -3.003 -19.579 1.00 95.44 223 LYS A N 1
ATOM 1878 C CA . LYS A 1 223 ? 17.975 -1.946 -18.828 1.00 95.44 223 LYS A CA 1
ATOM 1879 C C . LYS A 1 223 ? 17.708 -2.399 -17.400 1.00 95.44 223 LYS A C 1
ATOM 1881 O O . LYS A 1 223 ? 17.278 -3.524 -17.186 1.00 95.44 223 LYS A O 1
ATOM 1886 N N . ALA A 1 224 ? 17.964 -1.529 -16.429 1.00 94.81 224 ALA A N 1
ATOM 1887 C CA . ALA A 1 224 ? 17.665 -1.778 -15.022 1.00 94.81 224 ALA A CA 1
ATOM 1888 C C . ALA A 1 224 ? 16.830 -0.624 -14.458 1.00 94.81 224 ALA A C 1
ATOM 1890 O O . ALA A 1 224 ? 17.352 0.460 -14.186 1.00 94.81 224 ALA A O 1
ATOM 1891 N N . HIS A 1 225 ? 15.533 -0.867 -14.295 1.00 93.4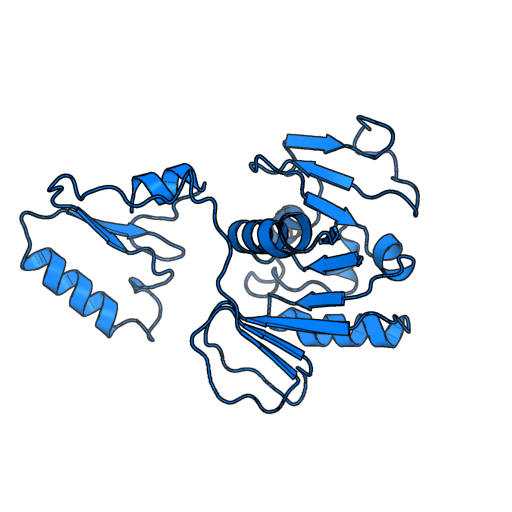4 225 HIS A N 1
ATOM 1892 C CA . HIS A 1 225 ? 14.554 0.084 -13.781 1.00 93.44 225 HIS A CA 1
ATOM 1893 C C . HIS A 1 225 ? 14.243 -0.161 -12.299 1.00 93.44 225 HIS A C 1
ATOM 1895 O O . HIS A 1 225 ? 14.499 -1.237 -11.764 1.00 93.44 225 HIS A O 1
ATOM 1901 N N . GLY A 1 226 ? 13.710 0.863 -11.632 1.00 85.44 226 GLY A N 1
ATOM 1902 C CA . GLY A 1 226 ? 13.360 0.830 -10.207 1.00 85.44 226 GLY A CA 1
ATOM 1903 C C . GLY A 1 226 ? 14.074 1.903 -9.383 1.00 85.44 226 GLY A C 1
ATOM 1904 O O . GLY A 1 226 ? 14.918 2.652 -9.887 1.00 85.44 226 GLY A O 1
ATOM 1905 N N . ALA A 1 227 ? 13.711 2.006 -8.104 1.00 81.69 227 ALA A N 1
ATOM 1906 C CA . ALA A 1 227 ? 14.324 2.966 -7.190 1.00 81.69 227 ALA A CA 1
ATOM 1907 C C . ALA A 1 227 ? 15.818 2.650 -7.005 1.00 81.69 227 ALA A C 1
ATOM 1909 O O . ALA A 1 227 ? 16.181 1.515 -6.716 1.00 81.69 227 ALA A O 1
ATOM 1910 N N . GLY A 1 228 ? 16.696 3.641 -7.187 1.00 81.88 228 GLY A N 1
ATOM 1911 C CA . GLY A 1 228 ? 18.149 3.445 -7.073 1.00 81.88 228 GLY A CA 1
ATOM 1912 C C . GLY A 1 228 ? 18.793 2.619 -8.200 1.00 81.88 228 GLY A C 1
ATOM 1913 O O . GLY A 1 228 ? 19.974 2.288 -8.100 1.00 81.88 228 GLY A O 1
ATOM 1914 N N . SER A 1 229 ? 18.059 2.295 -9.271 1.00 87.62 229 SER A N 1
ATOM 1915 C CA . SER A 1 229 ? 18.574 1.543 -10.426 1.00 87.62 229 SER A CA 1
ATOM 1916 C C . SER A 1 229 ? 19.154 2.462 -11.519 1.00 87.62 229 SER A C 1
ATOM 1918 O O . SER A 1 229 ? 18.933 3.675 -11.527 1.00 87.62 229 SER A O 1
ATOM 1920 N N . ARG A 1 230 ? 19.921 1.886 -12.461 1.00 92.62 230 ARG A N 1
ATOM 1921 C CA . ARG A 1 230 ? 20.658 2.615 -13.517 1.00 92.62 230 ARG A CA 1
ATOM 1922 C C . ARG A 1 230 ? 19.761 3.449 -14.434 1.00 92.62 230 ARG A C 1
ATOM 1924 O O . ARG A 1 230 ? 20.119 4.572 -14.779 1.00 92.62 230 ARG A O 1
ATOM 1931 N N . ASP A 1 231 ? 18.621 2.903 -14.843 1.00 92.50 231 ASP A N 1
ATOM 1932 C CA . ASP A 1 231 ? 17.778 3.443 -15.913 1.00 92.50 231 ASP A CA 1
ATOM 1933 C C . ASP A 1 231 ? 16.503 4.134 -15.389 1.00 92.50 231 ASP A C 1
ATOM 1935 O O . ASP A 1 231 ? 15.530 4.276 -16.130 1.00 92.50 231 ASP A O 1
ATOM 1939 N N . LYS A 1 232 ? 16.531 4.616 -14.133 1.00 86.12 232 LYS A N 1
ATOM 1940 C CA . LYS A 1 232 ? 15.424 5.297 -13.427 1.00 86.12 232 LYS A CA 1
ATOM 1941 C C . LYS A 1 232 ? 14.152 4.438 -13.289 1.00 86.12 232 LYS A C 1
ATOM 1943 O O . LYS A 1 232 ? 14.050 3.330 -13.814 1.00 86.12 232 LYS A O 1
ATOM 1948 N N . GLY A 1 233 ? 13.182 4.943 -12.527 1.00 83.81 233 GLY A N 1
ATOM 1949 C CA . GLY A 1 233 ? 11.864 4.320 -12.392 1.00 83.81 233 GLY A CA 1
ATOM 1950 C C . GLY A 1 233 ? 11.034 4.429 -13.674 1.00 83.81 233 GLY A C 1
ATOM 1951 O O . GLY A 1 233 ? 11.166 5.394 -14.426 1.00 83.81 233 GLY A O 1
ATOM 1952 N N . VAL A 1 234 ? 10.173 3.438 -13.897 1.00 85.19 234 VAL A N 1
ATOM 1953 C CA . VAL A 1 234 ? 9.099 3.467 -14.897 1.00 85.19 234 VAL A CA 1
ATOM 1954 C C . VAL A 1 234 ? 7.791 3.586 -14.124 1.00 85.19 234 VAL A C 1
ATOM 1956 O O . VAL A 1 234 ? 7.598 2.855 -13.159 1.00 85.19 234 VAL A O 1
ATOM 1959 N N . SER A 1 235 ? 6.925 4.515 -14.520 1.00 78.81 235 SER A N 1
ATOM 1960 C CA . SER A 1 235 ? 5.639 4.770 -13.864 1.00 78.81 235 SER A CA 1
ATOM 1961 C C . SER A 1 235 ? 4.472 4.506 -14.812 1.00 78.81 235 SER A C 1
ATOM 1963 O O . SER A 1 235 ? 4.544 4.871 -15.990 1.00 78.81 235 SER A O 1
ATOM 1965 N N . GLY A 1 236 ? 3.384 3.952 -14.278 1.00 78.19 236 GLY A N 1
ATOM 1966 C CA . GLY A 1 236 ? 2.167 3.615 -15.020 1.00 78.19 236 GLY A CA 1
ATOM 1967 C C . GLY A 1 236 ? 2.179 2.179 -15.545 1.00 78.19 236 GLY A C 1
ATOM 1968 O O . GLY A 1 236 ? 3.186 1.717 -16.083 1.00 78.19 236 GLY A O 1
ATOM 1969 N N . LEU A 1 237 ? 1.046 1.486 -15.398 1.00 81.88 237 LEU A N 1
ATOM 1970 C CA . LEU A 1 237 ? 0.917 0.055 -15.701 1.00 81.88 237 LEU A CA 1
ATOM 1971 C C . LEU A 1 237 ? 1.236 -0.267 -17.168 1.00 81.88 237 LEU A C 1
ATOM 1973 O O . LEU A 1 237 ? 2.005 -1.186 -17.429 1.00 81.88 237 LEU A O 1
ATOM 1977 N N . GLU A 1 238 ? 0.732 0.531 -18.114 1.00 85.81 238 GLU A N 1
ATOM 1978 C CA . GLU A 1 238 ? 1.005 0.357 -19.550 1.00 85.81 238 GLU A CA 1
ATOM 1979 C C . GLU A 1 238 ? 2.495 0.510 -19.874 1.00 85.81 238 GLU A C 1
ATOM 1981 O O . GLU A 1 238 ? 3.082 -0.319 -20.561 1.00 85.81 238 GLU A O 1
ATOM 1986 N N . ASN A 1 239 ? 3.151 1.523 -19.298 1.00 86.31 239 ASN A N 1
ATOM 1987 C CA . ASN A 1 239 ? 4.581 1.747 -19.499 1.00 86.31 239 ASN A CA 1
ATOM 1988 C C . ASN A 1 239 ? 5.439 0.600 -18.952 1.00 86.31 239 ASN A C 1
ATOM 1990 O O . ASN A 1 239 ? 6.511 0.325 -19.501 1.00 86.31 239 ASN A O 1
ATOM 1994 N N . ILE A 1 240 ? 5.019 -0.014 -17.844 1.00 87.00 240 ILE A N 1
ATOM 1995 C CA . ILE A 1 240 ? 5.689 -1.186 -17.279 1.00 87.00 240 ILE A CA 1
ATOM 1996 C C . ILE A 1 240 ? 5.473 -2.382 -18.209 1.00 87.00 240 ILE A C 1
ATOM 1998 O O . ILE A 1 240 ? 6.454 -3.013 -18.597 1.00 87.00 240 ILE A O 1
ATOM 2002 N N . ALA A 1 241 ? 4.230 -2.640 -18.622 1.00 87.25 241 ALA A N 1
ATOM 2003 C CA . ALA A 1 241 ? 3.880 -3.744 -19.513 1.00 87.25 241 ALA A CA 1
ATOM 2004 C C . ALA A 1 241 ? 4.588 -3.663 -20.875 1.00 87.25 241 ALA A C 1
ATOM 2006 O O . ALA A 1 241 ? 5.095 -4.669 -21.353 1.00 87.25 241 ALA A O 1
ATOM 2007 N N . ASP A 1 242 ? 4.721 -2.471 -21.461 1.00 87.00 242 ASP A N 1
ATOM 2008 C CA . ASP A 1 242 ? 5.433 -2.254 -22.730 1.00 87.00 242 ASP A CA 1
ATOM 2009 C C . ASP A 1 242 ? 6.942 -2.552 -22.657 1.00 87.00 242 ASP A C 1
ATOM 2011 O O . ASP A 1 242 ? 7.615 -2.648 -23.687 1.00 87.00 242 ASP A O 1
ATOM 2015 N N . ARG A 1 243 ? 7.505 -2.640 -21.446 1.00 86.62 243 ARG A N 1
ATOM 2016 C CA . ARG A 1 243 ? 8.934 -2.894 -21.198 1.00 86.62 243 ARG A CA 1
ATOM 2017 C C . ARG A 1 243 ? 9.219 -4.312 -20.689 1.00 86.62 243 ARG A C 1
ATOM 2019 O O . ARG A 1 243 ? 10.401 -4.626 -20.499 1.00 86.62 243 ARG A O 1
ATOM 2026 N N . MET A 1 244 ? 8.175 -5.110 -20.440 1.00 83.69 244 MET A N 1
ATOM 2027 C CA . MET A 1 244 ? 8.233 -6.534 -20.081 1.00 83.69 244 MET A CA 1
ATOM 2028 C C . MET A 1 244 ? 8.212 -7.411 -21.334 1.00 83.69 244 MET A C 1
ATOM 2030 O O . MET A 1 244 ? 9.000 -8.382 -21.355 1.00 83.69 244 MET A O 1
#

Radius of gyration: 20.03 Å; chains: 1; bounding box: 52×45×53 Å

Foldseek 3Di:
DEEEEACLDDQLLVLCCCVACVVPNYAYEYEADCCCPVVPLHCSCVVVVNDVVVSCCRHYLVQFPAKAKPVGGDDRPDDDPLPIWIFGHRVDPGTHTYDYLSSVLVDQHAAYEYQDQSNLVSVVVSCVVSVHNHDYEYEAADPDDDDCVRHAEYEYADPDDDDPHHYDYDHGDDDCVLQPDDDPPPALEAEAADACCPPDPVNPVVVVVLVVCCVVSVVHHYYYEHHNTDHYHDDDSNRVSVRD

Secondary structure (DSSP, 8-state):
-EEEE--S-HHHHHHHHIIIIIIT--EEEEE-STHHHHTT---TTGGGTS-HHHHHHHHSGGG-SEEEETTEE--TTSPPPTT--EEEESSSSSPEEEE-HHHHHHS--SEEEE-SGGGHHHHHHHHHHTT--PEEEEEESS-----TTT--EEEE-SS----SSEEEE-PPP--TTTS---------EEEE--TTTTT-GGGHHHHHHHHHHHHHTTTSEEEE-STT-TT----SHHHHHTT-